Protein AF-A0A7S0ENK8-F1 (afdb_monomer_lite)

pLDDT: mean 83.9, std 17.11, range [30.0, 98.44]

Sequence (193 aa):
MPSHFDGAFVANHPSLRWLGNNHAKYGGGGGGGGGGEVTHVWSLLSSGAFGAENKVPQEQLAGSPAEGRLSALLLAAIEESLGLAAGSLSSKVVRSRLQLWGAAVPLNRWDAPCVWNAEHRVGVAGDWCSTDPEGGSSIEAAWLSGTALAEHIASTPGEDKGVALGPGGSRFVPVGGGGFGDEGGGGGARAGL

Structure (mmCIF, N/CA/C/O backbone):
data_AF-A0A7S0ENK8-F1
#
_entry.id   AF-A0A7S0ENK8-F1
#
loop_
_atom_site.group_PDB
_atom_site.id
_atom_site.type_symbol
_atom_site.label_atom_id
_atom_site.label_alt_id
_atom_site.label_comp_id
_atom_site.label_asym_id
_atom_site.label_entity_id
_atom_site.label_seq_id
_atom_site.pdbx_PDB_ins_code
_atom_site.Cartn_x
_atom_site.Cartn_y
_atom_site.Cartn_z
_atom_site.occupancy
_atom_site.B_iso_or_equiv
_atom_site.auth_seq_id
_atom_site.auth_comp_id
_atom_site.auth_asym_id
_atom_site.auth_atom_id
_atom_site.pdbx_PDB_model_num
ATOM 1 N N . MET A 1 1 ? -17.003 -7.806 15.959 1.00 81.75 1 MET A N 1
ATOM 2 C CA . MET A 1 1 ? -17.016 -7.229 14.599 1.00 81.75 1 MET A CA 1
ATOM 3 C C . MET A 1 1 ? -18.288 -7.666 13.885 1.00 81.75 1 MET A C 1
ATOM 5 O O . MET A 1 1 ? -18.805 -8.714 14.264 1.00 81.75 1 MET A O 1
ATOM 9 N N . PRO A 1 2 ? -18.811 -6.889 12.922 1.00 73.69 2 PRO A N 1
ATOM 10 C CA . PRO A 1 2 ? -20.020 -7.243 12.181 1.00 73.69 2 PRO A CA 1
ATOM 11 C C . PRO A 1 2 ? -19.853 -8.533 11.370 1.00 73.69 2 PRO A C 1
ATOM 13 O O . PRO A 1 2 ? -18.753 -8.844 10.923 1.00 73.69 2 PRO A O 1
ATOM 16 N N . SER A 1 3 ? -20.945 -9.279 11.189 1.00 73.19 3 SER A N 1
ATOM 17 C CA . SER A 1 3 ? -20.983 -10.538 10.427 1.00 73.19 3 SER A CA 1
ATOM 18 C C . SER A 1 3 ? -21.601 -10.405 9.031 1.00 73.19 3 SER A C 1
ATOM 20 O O . SER A 1 3 ? -21.667 -11.388 8.305 1.00 73.19 3 SER A O 1
ATOM 22 N N . HIS A 1 4 ? -22.082 -9.216 8.660 1.00 79.19 4 HIS A N 1
ATOM 23 C CA . HIS A 1 4 ? -22.826 -8.988 7.417 1.00 79.19 4 HIS A CA 1
ATOM 24 C C . HIS A 1 4 ? -21.956 -8.483 6.253 1.00 79.19 4 HIS A C 1
ATOM 26 O O . HIS A 1 4 ? -22.482 -8.254 5.167 1.00 79.19 4 HIS A O 1
ATOM 32 N N . PHE A 1 5 ? -20.647 -8.306 6.459 1.00 84.88 5 PHE A N 1
ATOM 33 C CA . PHE A 1 5 ? -19.699 -7.980 5.394 1.00 84.88 5 PHE A CA 1
ATOM 34 C C . PHE A 1 5 ? -18.317 -8.590 5.649 1.00 84.88 5 PHE A C 1
ATOM 36 O O . PHE A 1 5 ? -17.885 -8.751 6.793 1.00 84.88 5 PHE A O 1
ATOM 43 N N . ASP A 1 6 ? -17.600 -8.850 4.556 1.00 89.50 6 ASP A N 1
ATOM 44 C CA . ASP A 1 6 ? -16.233 -9.385 4.575 1.00 89.50 6 ASP A CA 1
ATOM 45 C C . ASP A 1 6 ? -15.165 -8.312 4.345 1.00 89.50 6 ASP A C 1
ATOM 47 O O . ASP A 1 6 ? -13.974 -8.538 4.553 1.00 89.50 6 ASP A O 1
ATOM 51 N N . GLY A 1 7 ? -15.574 -7.121 3.932 1.00 91.88 7 GLY A N 1
ATOM 52 C CA . GLY A 1 7 ? -14.729 -5.943 3.870 1.00 91.88 7 GLY A CA 1
ATOM 53 C C . GLY A 1 7 ? -15.536 -4.714 3.488 1.00 91.88 7 GLY A C 1
ATOM 54 O O . GLY A 1 7 ? -16.629 -4.838 2.940 1.00 91.88 7 GLY A O 1
ATOM 55 N N . ALA A 1 8 ? -15.014 -3.539 3.815 1.00 91.94 8 ALA A N 1
ATOM 56 C CA . ALA A 1 8 ? -15.673 -2.275 3.528 1.00 91.94 8 ALA A CA 1
ATOM 57 C C . ALA A 1 8 ? -14.660 -1.133 3.430 1.00 91.94 8 ALA A C 1
ATOM 59 O O . ALA A 1 8 ? -13.694 -1.072 4.200 1.00 91.94 8 ALA A O 1
ATOM 60 N N . PHE A 1 9 ? -14.932 -0.201 2.514 1.00 93.25 9 PHE A N 1
ATOM 61 C CA . PHE A 1 9 ? -14.331 1.126 2.552 1.00 93.25 9 PHE A CA 1
ATOM 62 C C . PHE A 1 9 ? -15.008 1.952 3.642 1.00 93.25 9 PHE A C 1
ATOM 64 O O . PHE A 1 9 ? -16.225 1.901 3.807 1.00 93.25 9 PHE A O 1
ATOM 71 N N . VAL A 1 10 ? -14.211 2.727 4.371 1.00 92.25 10 VAL A N 1
ATOM 72 C CA . VAL A 1 10 ? -14.699 3.656 5.391 1.00 92.25 10 VAL A CA 1
ATOM 73 C C . VAL A 1 10 ? -14.643 5.062 4.818 1.00 92.25 10 VAL A C 1
ATOM 75 O O . VAL A 1 10 ? -13.566 5.646 4.671 1.00 92.25 10 VAL A O 1
ATOM 78 N N . ALA A 1 11 ? -15.814 5.593 4.477 1.00 87.81 11 ALA A N 1
ATOM 79 C CA . ALA A 1 11 ? -15.949 6.953 3.980 1.00 87.81 11 ALA A CA 1
ATOM 80 C C . ALA A 1 11 ? -15.740 7.965 5.117 1.00 87.81 11 ALA A C 1
ATOM 82 O O . ALA A 1 11 ? -16.211 7.765 6.234 1.00 87.81 11 ALA A O 1
ATOM 83 N N . ASN A 1 12 ? -15.070 9.079 4.818 1.00 83.62 12 ASN A N 1
ATOM 84 C CA . ASN A 1 12 ? -15.012 10.275 5.670 1.00 83.62 12 ASN A CA 1
ATOM 85 C C . ASN A 1 12 ? -14.417 10.128 7.091 1.00 83.62 12 ASN A C 1
ATOM 87 O O . ASN A 1 12 ? -14.507 11.072 7.871 1.00 83.62 12 ASN A O 1
ATOM 91 N N . HIS A 1 13 ? -13.755 9.020 7.445 1.00 92.75 13 HIS A N 1
ATOM 92 C CA . HIS A 1 13 ? -13.108 8.887 8.760 1.00 92.75 13 HIS A CA 1
ATOM 93 C C . HIS A 1 13 ? -11.634 9.345 8.729 1.00 92.75 13 HIS A C 1
ATOM 95 O O . HIS A 1 13 ? -10.848 8.757 7.993 1.00 92.75 13 HIS A O 1
ATOM 101 N N . PRO A 1 14 ? -11.161 10.312 9.534 1.00 91.62 14 PRO A N 1
ATOM 102 C CA . PRO A 1 14 ? -9.797 10.853 9.404 1.00 91.62 14 PRO A CA 1
ATOM 103 C C . PRO A 1 14 ? -8.691 9.790 9.533 1.00 91.62 14 PRO A C 1
ATOM 105 O O . PRO A 1 14 ? -7.697 9.843 8.813 1.00 91.62 14 PRO A O 1
ATOM 108 N N . SER A 1 15 ? -8.890 8.784 10.387 1.00 94.25 15 SER A N 1
ATOM 109 C CA . SER A 1 15 ? -7.886 7.748 10.674 1.00 94.25 15 SER A CA 1
ATOM 110 C C . SER A 1 15 ? -7.992 6.459 9.854 1.00 94.25 15 SER A C 1
ATOM 112 O O . SER A 1 15 ? -7.003 5.741 9.765 1.00 94.25 15 SER A O 1
ATOM 114 N N . LEU A 1 16 ? -9.151 6.121 9.277 1.00 94.69 16 LEU A N 1
ATOM 115 C CA . LEU A 1 16 ? -9.473 4.765 8.802 1.00 94.69 16 LEU A CA 1
ATOM 116 C C . LEU A 1 16 ? -10.026 4.813 7.375 1.00 94.69 16 LEU A C 1
ATOM 118 O O . LEU A 1 16 ? -10.787 5.719 7.035 1.00 94.69 16 LEU A O 1
ATOM 122 N N . ARG A 1 17 ? -9.634 3.848 6.536 1.00 94.12 17 ARG A N 1
ATOM 123 C CA . ARG A 1 17 ? -10.063 3.783 5.128 1.00 94.12 17 ARG A CA 1
ATOM 124 C C . ARG A 1 17 ? -10.559 2.433 4.666 1.00 94.12 17 ARG A C 1
ATOM 126 O O . ARG A 1 17 ? -11.421 2.392 3.795 1.00 94.12 17 ARG A O 1
ATOM 133 N N . TRP A 1 18 ? -10.047 1.341 5.220 1.00 94.62 18 TRP A N 1
ATOM 134 C CA . TRP A 1 18 ? -10.477 0.012 4.805 1.00 94.62 18 TRP A CA 1
ATOM 135 C C . TRP A 1 18 ? -10.449 -0.987 5.953 1.00 94.62 18 TRP A C 1
ATOM 137 O O . TRP A 1 18 ? -9.559 -0.970 6.807 1.00 94.62 18 TRP A O 1
ATOM 147 N N . LEU A 1 19 ? -11.429 -1.882 5.924 1.00 94.00 19 LEU A N 1
ATOM 148 C CA . LEU A 1 19 ? -11.614 -3.001 6.833 1.00 94.00 19 LEU A CA 1
ATOM 149 C C . LEU A 1 19 ? -11.724 -4.273 5.999 1.00 94.00 19 LEU A C 1
ATOM 151 O O . LEU A 1 19 ? -12.469 -4.304 5.026 1.00 94.00 19 LEU A O 1
ATOM 155 N N . GLY A 1 20 ? -11.023 -5.336 6.385 1.00 93.62 20 GLY A N 1
ATOM 156 C CA . GLY A 1 20 ? -11.125 -6.638 5.728 1.00 93.62 20 GLY A CA 1
ATOM 157 C C . GLY A 1 20 ? -11.169 -7.783 6.729 1.00 93.62 20 GLY A C 1
ATOM 158 O O . GLY A 1 20 ? -10.294 -7.895 7.584 1.00 93.62 20 GLY A O 1
ATOM 159 N N . ASN A 1 21 ? -12.157 -8.657 6.595 1.00 92.56 21 ASN A N 1
ATOM 160 C CA . ASN A 1 21 ? -12.298 -9.896 7.339 1.00 92.56 21 ASN A CA 1
ATOM 161 C C . ASN A 1 21 ? -11.436 -10.984 6.688 1.00 92.56 21 ASN A C 1
ATOM 163 O O . ASN A 1 21 ? -11.839 -11.657 5.738 1.00 92.56 21 ASN A O 1
ATOM 167 N N . ASN A 1 22 ? -10.226 -11.177 7.202 1.00 90.31 22 ASN A N 1
ATOM 168 C CA . ASN A 1 22 ? -9.347 -12.235 6.713 1.00 90.31 22 ASN A CA 1
ATOM 169 C C . ASN A 1 22 ? -9.895 -13.623 7.049 1.00 90.31 22 ASN A C 1
ATOM 171 O O . ASN A 1 22 ? -9.650 -14.561 6.301 1.00 90.31 22 ASN A O 1
ATOM 175 N N . HIS A 1 23 ? -10.658 -13.765 8.137 1.00 86.75 23 HIS A N 1
ATOM 176 C CA . HIS A 1 23 ? -11.261 -15.048 8.493 1.00 86.75 23 HIS A CA 1
ATOM 177 C C . HIS A 1 23 ? -12.245 -15.538 7.415 1.00 86.75 23 HIS A C 1
ATOM 179 O O . HIS A 1 23 ? -12.206 -16.710 7.041 1.00 86.75 23 HIS A O 1
ATOM 185 N N . ALA A 1 24 ? -13.056 -14.641 6.848 1.00 84.88 24 ALA A N 1
ATOM 186 C CA . ALA A 1 24 ? -13.960 -14.982 5.748 1.00 84.88 24 ALA A CA 1
ATOM 187 C C . ALA A 1 24 ? -13.213 -15.382 4.462 1.00 84.88 24 ALA A C 1
ATOM 189 O O . ALA A 1 24 ? -13.598 -16.344 3.798 1.00 84.88 24 ALA A O 1
ATOM 190 N N . LYS A 1 25 ? -12.091 -14.715 4.147 1.00 80.94 25 LYS A N 1
ATOM 191 C CA . LYS A 1 25 ? -11.288 -14.995 2.939 1.00 80.94 25 LYS A CA 1
ATOM 192 C C . LYS A 1 25 ? -10.745 -16.424 2.872 1.00 80.94 25 LYS A C 1
ATOM 194 O O . LYS A 1 25 ? -10.619 -16.968 1.781 1.00 80.94 25 LYS A O 1
ATOM 199 N N . TYR A 1 26 ? -10.431 -17.033 4.014 1.00 78.31 26 TYR A N 1
ATOM 200 C CA . TYR A 1 26 ? -9.882 -18.394 4.080 1.00 78.31 26 TYR A CA 1
ATOM 201 C C . TYR A 1 26 ? -10.956 -19.470 4.312 1.00 78.31 26 TYR A C 1
ATOM 203 O O . TYR A 1 26 ? -10.661 -20.534 4.852 1.00 78.31 26 TYR A O 1
ATOM 211 N N . GLY A 1 27 ? -12.206 -19.203 3.913 1.00 65.44 27 GLY A N 1
ATOM 212 C CA . GLY A 1 27 ? -13.285 -20.193 3.941 1.00 65.44 27 GLY A CA 1
ATOM 213 C C . GLY A 1 27 ? -13.816 -20.499 5.339 1.00 65.44 27 GLY A C 1
ATOM 214 O O . GLY A 1 27 ? -14.281 -21.612 5.572 1.00 65.44 27 GLY A O 1
ATOM 215 N N . GLY A 1 28 ? -13.720 -19.540 6.271 1.00 62.75 28 GLY A N 1
ATOM 216 C CA . GLY A 1 28 ? -14.306 -19.659 7.606 1.00 62.75 28 GLY A CA 1
ATOM 217 C C . GLY A 1 28 ? -13.848 -20.909 8.351 1.00 62.75 28 GLY A C 1
ATOM 218 O O . GLY A 1 28 ? -14.686 -21.617 8.887 1.00 62.75 28 GLY A O 1
ATOM 219 N N . GLY A 1 29 ? -12.546 -21.226 8.309 1.00 53.03 29 GLY A N 1
ATOM 220 C CA . GLY A 1 29 ? -11.925 -22.295 9.098 1.00 53.03 29 GLY A CA 1
ATOM 221 C C . GLY A 1 29 ? -12.798 -23.539 9.285 1.00 53.03 29 GLY A C 1
ATOM 222 O O . GLY A 1 29 ? -13.236 -23.819 10.399 1.00 53.03 29 GLY A O 1
ATOM 223 N N . GLY A 1 30 ? -13.056 -24.294 8.216 1.00 48.47 30 GLY A N 1
ATOM 224 C CA . GLY A 1 30 ? -13.623 -25.633 8.353 1.00 48.47 30 GLY A CA 1
ATOM 225 C C . GLY A 1 30 ? -12.704 -26.503 9.215 1.00 48.47 30 GLY A C 1
ATOM 226 O O . GLY A 1 30 ? -11.642 -26.915 8.757 1.00 48.47 30 GLY A O 1
ATOM 227 N N . GLY A 1 31 ? -13.094 -26.766 10.466 1.00 43.50 31 GLY A N 1
ATOM 228 C CA . GLY A 1 31 ? -12.316 -27.628 11.354 1.00 43.50 31 GLY A CA 1
ATOM 229 C C . GLY A 1 31 ? -12.717 -27.595 12.826 1.00 43.50 31 GLY A C 1
ATOM 230 O O . GLY A 1 31 ? -11.894 -27.253 13.667 1.00 43.50 31 GLY A O 1
ATOM 231 N N . GLY A 1 32 ? -13.949 -27.996 13.148 1.00 39.25 32 GLY A N 1
ATOM 232 C CA . GLY A 1 32 ? -14.313 -28.377 14.515 1.00 39.25 32 GLY A CA 1
ATOM 233 C C . GLY A 1 32 ? -15.775 -28.123 14.845 1.00 39.25 32 GLY A C 1
ATOM 234 O O . GLY A 1 32 ? -16.129 -27.041 15.296 1.00 39.25 32 GLY A O 1
ATOM 235 N N . GLY A 1 33 ? -16.625 -29.133 14.652 1.00 42.22 33 GLY A N 1
ATOM 236 C CA . GLY A 1 33 ? -17.969 -29.139 15.218 1.00 42.22 33 GLY A CA 1
ATOM 237 C C . GLY A 1 33 ? -17.900 -28.998 16.739 1.00 42.22 33 GLY A C 1
ATOM 238 O O . GLY A 1 33 ? -17.538 -29.931 17.446 1.00 42.22 33 GLY A O 1
ATOM 239 N N . GLY A 1 34 ? -18.229 -27.814 17.229 1.00 46.03 34 GLY A N 1
ATOM 240 C CA . GLY A 1 34 ? -18.337 -27.491 18.642 1.00 46.03 34 GLY A CA 1
ATOM 241 C C . GLY A 1 34 ? -18.751 -26.034 18.741 1.00 46.03 34 GLY A C 1
ATOM 242 O O . GLY A 1 34 ? -18.104 -25.186 18.140 1.00 46.03 34 GLY A O 1
ATOM 243 N N . GLY A 1 35 ? -19.853 -25.742 19.432 1.00 53.81 35 GLY A N 1
ATOM 244 C CA . GLY A 1 35 ? -20.427 -24.397 19.574 1.00 53.81 35 GLY A CA 1
ATOM 245 C C . GLY A 1 35 ? -19.577 -23.431 20.410 1.00 53.81 35 GLY A C 1
ATOM 246 O O . GLY A 1 35 ? -20.086 -22.848 21.361 1.00 53.81 35 GLY A O 1
ATOM 247 N N . GLY A 1 36 ? -18.285 -23.312 20.101 1.00 59.34 36 GLY A N 1
ATOM 248 C CA . GLY A 1 36 ? -17.345 -22.384 20.717 1.00 59.34 36 GLY A CA 1
ATOM 249 C C . GLY A 1 36 ? -17.308 -21.033 20.005 1.00 59.34 36 GLY A C 1
ATOM 250 O O . GLY A 1 36 ? -17.667 -20.906 18.835 1.00 59.34 36 GLY A O 1
ATOM 251 N N . GLU A 1 37 ? -16.862 -20.014 20.735 1.00 69.12 37 GLU A N 1
ATOM 252 C CA . GLU A 1 37 ? -16.689 -18.654 20.227 1.00 69.12 37 GLU A CA 1
ATOM 253 C C . GLU A 1 37 ? -15.590 -18.622 19.147 1.00 69.12 37 GLU A C 1
ATOM 255 O O . GLU A 1 37 ? -14.461 -19.064 19.370 1.00 69.12 37 GLU A O 1
ATOM 260 N N . VAL A 1 38 ? -15.918 -18.127 17.950 1.00 78.44 38 VAL A N 1
ATOM 261 C CA . VAL A 1 38 ? -14.980 -18.086 16.819 1.00 78.44 38 VAL A CA 1
ATOM 262 C C . VAL A 1 38 ? -14.128 -16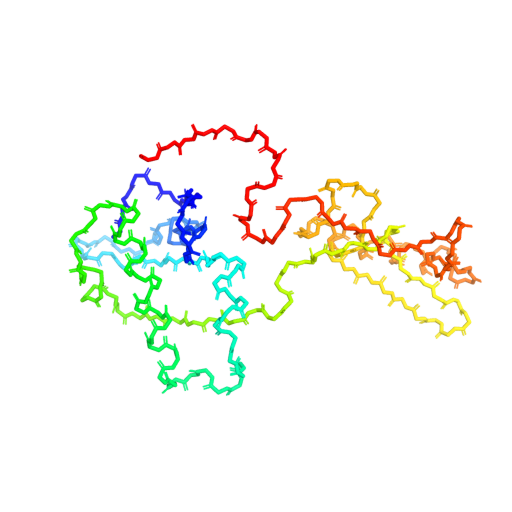.823 16.902 1.00 78.44 38 VAL A C 1
ATOM 264 O O . VAL A 1 38 ? -14.641 -15.707 16.970 1.00 78.44 38 VAL A O 1
ATOM 267 N N . THR A 1 39 ? -12.804 -16.978 16.845 1.00 86.50 39 THR A N 1
ATOM 268 C CA . THR A 1 39 ? -11.886 -15.837 16.732 1.00 86.50 39 THR A CA 1
ATOM 269 C C . THR A 1 39 ? -11.793 -15.389 15.276 1.00 86.50 39 THR A C 1
ATOM 271 O O . THR A 1 39 ? -11.315 -16.124 14.412 1.00 86.50 39 THR A O 1
ATOM 274 N N . HIS A 1 40 ? -12.227 -14.159 15.003 1.00 87.94 40 HIS A N 1
ATOM 275 C CA . HIS A 1 40 ? -12.107 -13.549 13.682 1.00 87.94 40 HIS A CA 1
ATOM 276 C C . HIS A 1 40 ? -10.770 -12.812 13.552 1.00 87.94 40 HIS A C 1
ATOM 278 O O . HIS A 1 40 ? -10.291 -12.193 14.502 1.00 87.94 40 HIS A O 1
ATOM 284 N N . VAL A 1 41 ? -10.205 -12.813 12.345 1.00 91.44 41 VAL A N 1
ATOM 285 C CA . VAL A 1 41 ? -8.995 -12.057 12.004 1.00 91.44 41 VAL A CA 1
ATOM 286 C C . VAL A 1 41 ? -9.381 -10.934 11.057 1.00 91.44 41 VAL A C 1
ATOM 288 O O . VAL A 1 41 ? -9.963 -11.189 10.004 1.00 91.44 41 VAL A O 1
ATOM 291 N N . TRP A 1 42 ? -9.028 -9.704 11.421 1.00 93.69 42 TRP A N 1
ATOM 292 C CA . TRP A 1 42 ? -9.348 -8.503 10.655 1.00 93.69 42 TRP A CA 1
ATOM 293 C C . TRP A 1 42 ? -8.083 -7.718 10.311 1.00 93.69 42 TRP A C 1
ATOM 295 O O . TRP A 1 42 ? -7.183 -7.585 11.140 1.00 93.69 42 TRP A O 1
ATOM 305 N N . SER A 1 43 ? -8.029 -7.193 9.091 1.00 95.19 43 SER A N 1
ATOM 306 C CA . SER A 1 43 ? -7.042 -6.211 8.646 1.00 95.19 43 SER A CA 1
ATOM 307 C C . SER A 1 43 ? -7.682 -4.836 8.576 1.00 95.19 43 SER A C 1
ATOM 309 O O . SER A 1 43 ? -8.785 -4.681 8.052 1.00 95.19 43 SER A O 1
ATOM 311 N N . LEU A 1 44 ? -6.956 -3.848 9.087 1.00 95.06 44 LEU A N 1
ATOM 312 C CA . LEU A 1 44 ? -7.359 -2.451 9.151 1.00 95.06 44 LEU A CA 1
ATOM 313 C C . LEU A 1 44 ? -6.326 -1.641 8.375 1.00 95.06 44 LEU A C 1
ATOM 315 O O . LEU A 1 44 ? -5.130 -1.809 8.618 1.00 95.06 44 LEU A O 1
ATOM 319 N N . LEU A 1 45 ? -6.767 -0.772 7.471 1.00 95.19 45 LEU A N 1
ATOM 320 C CA . LEU A 1 45 ? -5.886 0.167 6.784 1.00 95.19 45 LEU A CA 1
ATOM 321 C C . LEU A 1 45 ? -6.282 1.587 7.164 1.00 95.19 45 LEU A C 1
ATOM 323 O O . LEU A 1 45 ? -7.441 1.989 7.005 1.00 95.19 45 LEU A O 1
ATOM 327 N N . SER A 1 46 ? -5.306 2.332 7.677 1.00 94.69 46 SER A N 1
ATOM 328 C CA . SER A 1 46 ? -5.485 3.740 7.994 1.00 94.69 46 SER A CA 1
ATOM 329 C C . SER A 1 46 ? -5.644 4.580 6.729 1.00 94.69 46 SER A C 1
ATOM 331 O O . SER A 1 46 ? -5.370 4.119 5.621 1.00 94.69 46 SER A O 1
ATOM 333 N N . SER A 1 47 ? -6.024 5.843 6.893 1.00 91.38 47 SER A N 1
ATOM 334 C CA . SER A 1 47 ? -5.845 6.822 5.819 1.00 91.38 47 SER A CA 1
ATOM 335 C C . SER A 1 47 ? -4.365 7.101 5.546 1.00 91.38 47 SER A C 1
ATOM 337 O O . SER A 1 47 ? -3.505 6.891 6.414 1.00 91.38 47 SER A O 1
ATOM 339 N N . GLY A 1 48 ? -4.073 7.594 4.337 1.00 87.62 48 GLY A N 1
ATOM 340 C CA . GLY A 1 48 ? -2.743 8.088 3.981 1.00 87.62 48 GLY A CA 1
ATOM 341 C C . GLY A 1 48 ? -2.284 9.237 4.887 1.00 87.62 48 GLY A C 1
ATOM 342 O O . GLY A 1 48 ? -1.164 9.198 5.397 1.00 87.62 48 GLY A O 1
ATOM 343 N N . ALA A 1 49 ? -3.165 10.208 5.158 1.00 88.38 49 ALA A N 1
ATOM 344 C CA . ALA A 1 49 ? -2.887 11.339 6.048 1.00 88.38 49 ALA A CA 1
ATOM 345 C C . ALA A 1 49 ? -2.537 10.883 7.474 1.00 88.38 49 ALA A C 1
ATOM 347 O O . ALA A 1 49 ? -1.493 11.259 8.007 1.00 88.38 49 ALA A O 1
ATOM 348 N N . PHE A 1 50 ? -3.330 9.974 8.051 1.00 92.69 50 PHE A N 1
ATOM 349 C CA . PHE A 1 50 ? -3.056 9.417 9.377 1.00 92.69 50 PHE A CA 1
ATOM 350 C C . PHE A 1 50 ? -1.702 8.705 9.428 1.00 92.69 50 PHE A C 1
ATOM 352 O O . PHE A 1 50 ? -0.939 8.885 10.379 1.00 92.69 50 PHE A O 1
ATOM 359 N N . GLY A 1 51 ? -1.384 7.914 8.399 1.00 90.81 51 GLY A N 1
ATOM 360 C CA . GLY A 1 51 ? -0.091 7.243 8.289 1.00 90.81 51 GLY A CA 1
ATOM 361 C C . GLY A 1 51 ? 1.078 8.227 8.193 1.00 90.81 51 GLY A C 1
ATOM 362 O O . GLY A 1 51 ? 2.122 7.994 8.799 1.00 90.81 51 GLY A O 1
ATOM 363 N N . ALA A 1 52 ? 0.903 9.341 7.475 1.00 89.25 52 ALA A N 1
ATOM 364 C CA . ALA A 1 52 ? 1.913 10.387 7.341 1.00 89.25 52 ALA A CA 1
ATOM 365 C C . ALA A 1 52 ? 2.172 11.135 8.659 1.00 89.25 52 ALA A C 1
ATOM 367 O O . ALA A 1 52 ? 3.330 11.369 9.005 1.00 89.25 52 ALA A O 1
ATOM 368 N N . GLU A 1 53 ? 1.117 11.454 9.408 1.00 91.69 53 GLU A N 1
ATOM 369 C CA . GLU A 1 53 ? 1.188 12.172 10.688 1.00 91.69 53 GLU A CA 1
ATOM 370 C C . GLU A 1 53 ? 1.735 11.315 11.838 1.00 91.69 53 GLU A C 1
ATOM 372 O O . GLU A 1 53 ? 2.272 11.841 12.810 1.00 91.69 53 GLU A O 1
ATOM 377 N N . ASN A 1 54 ? 1.615 9.988 11.739 1.00 91.44 54 ASN A N 1
ATOM 378 C CA . ASN A 1 54 ? 1.966 9.058 12.815 1.00 91.44 54 ASN A CA 1
ATOM 379 C C . ASN A 1 54 ? 3.200 8.197 12.508 1.00 91.44 54 ASN A C 1
ATOM 381 O O . ASN A 1 54 ? 3.370 7.123 13.094 1.00 91.44 54 ASN A O 1
ATOM 385 N N . LYS A 1 55 ? 4.073 8.656 11.604 1.00 86.88 55 LYS A N 1
ATOM 386 C CA . LYS A 1 55 ? 5.326 7.962 11.289 1.00 86.88 55 LYS A CA 1
ATOM 387 C C . LYS A 1 55 ? 6.203 7.825 12.532 1.00 86.88 55 LYS A C 1
ATOM 389 O O . LYS A 1 55 ? 6.483 8.797 13.228 1.00 86.88 55 LYS A O 1
ATOM 394 N N . VAL A 1 56 ? 6.690 6.611 12.757 1.00 88.06 56 VAL A N 1
ATOM 395 C CA . VAL A 1 56 ? 7.728 6.291 13.743 1.00 88.06 56 VAL A CA 1
ATOM 396 C C . VAL A 1 56 ? 8.733 5.316 13.118 1.00 88.06 56 VAL A C 1
ATOM 398 O O . VAL A 1 56 ? 8.378 4.649 12.139 1.00 88.06 56 VAL A O 1
ATOM 401 N N . PRO A 1 57 ? 9.969 5.216 13.644 1.00 85.75 57 PRO A N 1
ATOM 402 C CA . PRO A 1 57 ? 10.933 4.212 13.197 1.00 85.75 57 PRO A CA 1
ATOM 403 C C . PRO A 1 57 ? 10.341 2.801 13.299 1.00 85.75 57 PRO A C 1
ATOM 405 O O . PRO A 1 57 ? 9.893 2.376 14.368 1.00 85.75 57 PRO A O 1
ATOM 408 N N . GLN A 1 58 ? 10.300 2.080 12.178 1.00 78.00 58 GLN A N 1
ATOM 409 C CA . GLN A 1 58 ? 9.606 0.793 12.082 1.00 78.00 58 GLN A CA 1
ATOM 410 C C . GLN A 1 58 ? 10.272 -0.270 12.967 1.00 78.00 58 GLN A C 1
ATOM 412 O O . GLN A 1 58 ? 9.592 -1.092 13.579 1.00 78.00 58 GLN A O 1
ATOM 417 N N . GLU A 1 59 ? 11.598 -0.225 13.064 1.00 79.31 59 GLU A N 1
ATOM 418 C CA . GLU A 1 59 ? 12.434 -1.125 13.854 1.00 79.31 59 GLU A CA 1
ATOM 419 C C . GLU A 1 59 ? 12.206 -1.011 15.371 1.00 79.31 59 GLU A C 1
ATOM 421 O O . GLU A 1 59 ? 12.596 -1.909 16.113 1.00 79.31 59 GLU A O 1
ATOM 426 N N . GLN A 1 60 ? 11.532 0.047 15.833 1.00 81.25 60 GLN A N 1
ATOM 427 C CA . GLN A 1 60 ? 11.228 0.288 17.249 1.00 81.25 60 GLN A CA 1
ATOM 428 C C . GLN A 1 60 ? 9.734 0.190 17.570 1.00 81.25 60 GLN A C 1
ATOM 430 O O . GLN A 1 60 ? 9.319 0.563 18.663 1.00 81.25 60 GLN A O 1
ATOM 435 N N . LEU A 1 61 ? 8.903 -0.283 16.635 1.00 87.81 61 LEU A N 1
ATOM 436 C CA . LEU A 1 61 ? 7.455 -0.243 16.822 1.00 87.81 61 LEU A CA 1
ATOM 437 C C . LEU A 1 61 ? 6.979 -1.200 17.922 1.00 87.81 61 LEU A C 1
ATOM 439 O O . LEU A 1 61 ? 6.164 -0.805 18.754 1.00 87.81 61 LEU A O 1
ATOM 443 N N . ALA A 1 62 ? 7.502 -2.427 17.940 1.00 89.94 62 ALA A N 1
ATOM 444 C CA . ALA A 1 62 ? 7.051 -3.477 18.847 1.00 89.94 62 ALA A CA 1
ATOM 445 C C . ALA A 1 62 ? 7.273 -3.096 20.321 1.00 89.94 62 ALA A C 1
ATOM 447 O O . ALA A 1 62 ? 8.397 -2.829 20.744 1.00 89.94 62 ALA A O 1
ATOM 448 N N . GLY A 1 63 ? 6.197 -3.087 21.108 1.00 89.12 63 GLY A N 1
ATOM 449 C CA . GLY A 1 63 ? 6.219 -2.728 22.528 1.00 89.12 63 GLY A CA 1
ATOM 450 C C . GLY A 1 63 ? 6.356 -1.228 22.804 1.00 89.12 63 GLY A C 1
ATOM 451 O O . GLY A 1 63 ? 6.457 -0.828 23.964 1.00 89.12 63 GLY A O 1
ATOM 452 N N . SER A 1 64 ? 6.349 -0.381 21.771 1.00 92.50 64 SER A N 1
ATOM 453 C CA . SER A 1 64 ? 6.424 1.069 21.948 1.00 92.50 64 SER A CA 1
ATOM 454 C C . SER A 1 64 ? 5.084 1.669 22.403 1.00 92.50 64 SER A C 1
ATOM 456 O O . SER A 1 64 ? 4.013 1.155 22.063 1.00 92.50 64 SER A O 1
ATOM 458 N N . PRO A 1 65 ? 5.099 2.835 23.079 1.00 93.50 65 PRO A N 1
ATOM 459 C CA . PRO A 1 65 ? 3.878 3.600 23.341 1.00 93.50 65 PRO A CA 1
ATOM 460 C C . PRO A 1 65 ? 3.113 3.972 22.061 1.00 93.50 65 PRO A C 1
ATOM 462 O O . PRO A 1 65 ? 1.888 4.102 22.082 1.00 93.50 65 PRO A O 1
ATOM 465 N N . ALA A 1 66 ? 3.826 4.132 20.940 1.00 93.19 66 ALA A N 1
ATOM 466 C CA . ALA A 1 66 ? 3.223 4.428 19.649 1.00 93.19 66 ALA A CA 1
ATOM 467 C C . ALA A 1 66 ? 2.369 3.258 19.141 1.00 93.19 66 ALA A C 1
ATOM 469 O O . ALA A 1 66 ? 1.244 3.491 18.712 1.00 93.19 66 ALA A O 1
ATOM 470 N N . GLU A 1 67 ? 2.841 2.013 19.248 1.00 94.38 67 GLU A N 1
ATOM 471 C CA . GLU A 1 67 ? 2.065 0.836 18.835 1.00 94.38 67 GLU A CA 1
ATOM 472 C C . GLU A 1 67 ? 0.731 0.737 19.586 1.00 94.38 67 GLU A C 1
ATOM 474 O O . GLU A 1 67 ? -0.321 0.574 18.959 1.00 94.38 67 GLU A O 1
ATOM 479 N N . GLY A 1 68 ? 0.758 0.907 20.912 1.00 93.31 68 GLY A N 1
ATOM 480 C CA . GLY A 1 68 ? -0.448 0.899 21.741 1.00 93.31 68 GLY A CA 1
ATOM 481 C C . GLY A 1 68 ? -1.408 2.037 21.388 1.00 93.31 68 GLY A C 1
ATOM 482 O O . GLY A 1 68 ? -2.591 1.797 21.141 1.00 93.31 68 GLY A O 1
ATOM 483 N N . ARG A 1 69 ? -0.893 3.272 21.289 1.00 94.88 69 ARG A N 1
ATOM 484 C CA . ARG A 1 69 ? -1.687 4.460 20.938 1.00 94.88 69 ARG A CA 1
ATOM 485 C C . ARG A 1 69 ? -2.349 4.324 19.567 1.00 94.88 69 ARG A C 1
ATOM 487 O O . ARG A 1 69 ? -3.538 4.593 19.439 1.00 94.88 69 ARG A O 1
ATOM 494 N N . LEU A 1 70 ? -1.598 3.916 18.544 1.00 95.06 70 LEU A N 1
ATOM 495 C CA . LEU A 1 70 ? -2.107 3.805 17.175 1.00 95.06 70 LEU A CA 1
ATOM 496 C C . LEU A 1 70 ? -3.113 2.664 17.031 1.00 95.06 70 LEU A C 1
ATOM 498 O O . LEU A 1 70 ? -4.135 2.840 16.372 1.00 95.06 70 LEU A O 1
ATOM 502 N N . SER A 1 71 ? -2.875 1.533 17.698 1.00 95.25 71 SER A N 1
ATOM 503 C CA . SER A 1 71 ? -3.846 0.436 17.743 1.00 95.25 71 SER A CA 1
ATOM 504 C C . SER A 1 71 ? -5.156 0.883 18.395 1.00 95.25 71 SER A C 1
ATOM 506 O O . SER A 1 71 ? -6.225 0.625 17.849 1.00 95.25 71 SER A O 1
ATOM 508 N N . ALA A 1 72 ? -5.086 1.604 19.519 1.00 95.31 72 ALA A N 1
ATOM 509 C CA . ALA A 1 72 ? -6.268 2.131 20.198 1.00 95.31 72 ALA A CA 1
ATOM 510 C C . ALA A 1 72 ? -7.042 3.139 19.330 1.00 95.31 72 ALA A C 1
ATOM 512 O O . ALA A 1 72 ? -8.262 3.045 19.237 1.00 95.31 72 ALA A O 1
ATOM 513 N N . LEU A 1 73 ? -6.344 4.053 18.644 1.00 96.38 73 LEU A N 1
ATOM 514 C CA . LEU A 1 73 ? -6.968 5.019 17.730 1.00 96.38 73 LEU A CA 1
ATOM 515 C C . LEU A 1 73 ? -7.673 4.338 16.550 1.00 96.38 73 LEU A C 1
ATOM 517 O O . LEU A 1 73 ? -8.764 4.750 16.169 1.00 96.38 73 LEU A O 1
ATOM 521 N N . LEU A 1 74 ? -7.075 3.289 15.978 1.00 96.62 74 LEU A N 1
ATOM 522 C CA . LEU A 1 74 ? -7.698 2.537 14.886 1.00 96.62 74 LEU A CA 1
ATOM 523 C C . LEU A 1 74 ? -8.889 1.697 15.361 1.00 96.62 74 LEU A C 1
ATOM 525 O O . LEU A 1 74 ? -9.860 1.573 14.624 1.00 96.62 74 LEU A O 1
ATOM 529 N N . LEU A 1 75 ? -8.855 1.148 16.578 1.00 95.88 75 LEU A N 1
ATOM 530 C CA . LEU A 1 75 ? -10.009 0.451 17.158 1.00 95.88 75 LEU A CA 1
ATOM 531 C C . LEU A 1 75 ? -11.165 1.413 17.451 1.00 95.88 75 LEU A C 1
ATOM 533 O O . LEU A 1 75 ? -12.297 1.110 17.087 1.00 95.88 75 LEU A O 1
ATOM 537 N N . ALA A 1 76 ? -10.878 2.583 18.029 1.00 95.94 76 ALA A N 1
ATOM 538 C CA . ALA A 1 76 ? -11.879 3.625 18.252 1.00 95.94 76 ALA A CA 1
ATOM 539 C C . ALA A 1 76 ? -12.516 4.082 16.930 1.00 95.94 76 ALA A C 1
ATOM 541 O O . ALA A 1 76 ? -13.735 4.160 16.826 1.00 95.94 76 ALA A O 1
ATOM 542 N N . ALA A 1 77 ? -11.708 4.255 15.879 1.00 95.88 77 ALA A N 1
ATOM 543 C CA . ALA A 1 77 ? -12.200 4.596 14.546 1.00 95.88 77 ALA A CA 1
ATOM 544 C C . ALA A 1 77 ? -13.204 3.573 13.988 1.00 95.88 77 ALA A C 1
ATOM 546 O O . ALA A 1 77 ? -14.157 3.936 13.299 1.00 95.88 77 ALA A O 1
ATOM 547 N N . ILE A 1 78 ? -13.005 2.284 14.276 1.00 94.75 78 ILE A N 1
ATOM 548 C CA . ILE A 1 78 ? -13.951 1.229 13.891 1.00 94.75 78 ILE A CA 1
ATOM 549 C C . ILE A 1 78 ? -15.237 1.345 14.691 1.00 94.75 78 ILE A C 1
ATOM 551 O O . ILE A 1 78 ? -16.316 1.217 14.120 1.00 94.75 78 ILE A O 1
ATOM 555 N N . GLU A 1 79 ? -15.127 1.541 16.004 1.00 94.81 79 GLU A N 1
ATOM 556 C CA . GLU A 1 79 ? -16.290 1.680 16.876 1.00 94.81 79 GLU A CA 1
ATOM 557 C C . GLU A 1 79 ? -17.163 2.847 16.422 1.00 94.81 79 GLU A C 1
ATOM 559 O O . GLU A 1 79 ? -18.359 2.657 16.218 1.00 94.81 79 GLU A O 1
ATOM 564 N N . GLU A 1 80 ? -16.555 4.002 16.153 1.00 95.19 80 GLU A N 1
ATOM 565 C CA . GLU A 1 80 ? -17.230 5.179 15.606 1.00 95.19 80 GLU A CA 1
ATOM 566 C C . GLU A 1 80 ? -17.872 4.885 14.244 1.00 95.19 80 GLU A C 1
ATOM 568 O O . GLU A 1 80 ? -19.062 5.134 14.057 1.00 95.19 80 GLU A O 1
ATOM 573 N N . SER A 1 81 ? -17.121 4.281 13.315 1.00 93.25 81 SER A N 1
ATOM 574 C CA . SER A 1 81 ? -17.607 3.982 11.956 1.00 93.25 81 SER A CA 1
ATOM 575 C C . SER A 1 81 ? -18.748 2.959 11.923 1.00 93.25 81 SER A C 1
ATOM 577 O O . SER A 1 81 ? -19.492 2.901 10.949 1.00 93.25 81 SER A O 1
ATOM 579 N N . LEU A 1 82 ? -18.877 2.129 12.961 1.00 91.50 82 LEU A N 1
ATOM 580 C CA . LEU A 1 82 ? -19.899 1.086 13.071 1.00 91.50 82 LEU A CA 1
ATOM 581 C C . LEU A 1 82 ? -20.995 1.414 14.097 1.00 91.50 82 LEU A C 1
ATOM 583 O O . LEU A 1 82 ? -21.866 0.576 14.332 1.00 91.50 82 LEU A O 1
ATOM 587 N N . GLY A 1 83 ? -20.943 2.583 14.743 1.00 93.00 83 GLY A N 1
ATOM 588 C CA . GLY A 1 83 ? -21.882 2.959 15.804 1.00 93.00 83 GLY A CA 1
ATOM 589 C C . GLY A 1 83 ? -21.821 2.050 17.040 1.00 93.00 83 GLY A C 1
ATOM 590 O O . GLY A 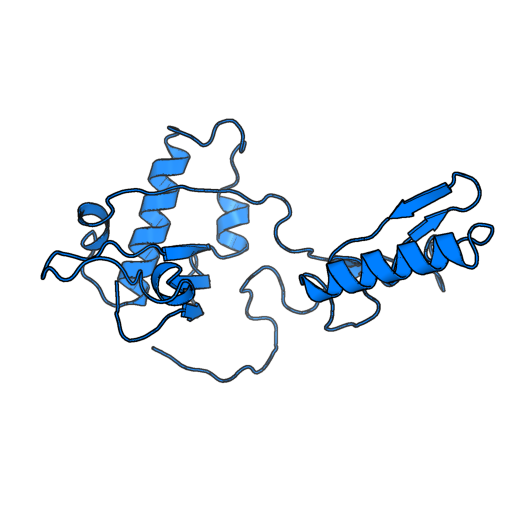1 83 ? -22.833 1.839 17.709 1.00 93.00 83 GLY A O 1
ATOM 591 N N . LEU A 1 84 ? -20.658 1.466 17.337 1.00 93.12 84 LEU A N 1
ATOM 592 C CA . LEU A 1 84 ? -20.447 0.636 18.522 1.00 93.12 84 LEU A CA 1
ATOM 593 C C . LEU A 1 84 ? -20.165 1.503 19.753 1.00 93.12 84 LEU A C 1
ATOM 595 O O . LEU A 1 84 ? -19.688 2.631 19.661 1.00 93.12 84 LEU A O 1
ATOM 599 N N . ALA A 1 85 ? -20.413 0.941 20.937 1.00 94.94 85 ALA A N 1
ATOM 600 C CA . ALA A 1 85 ? -20.027 1.591 22.183 1.00 94.94 85 ALA A CA 1
ATOM 601 C C . ALA A 1 85 ? -18.497 1.741 22.267 1.00 94.94 85 ALA A C 1
ATOM 603 O O . ALA A 1 85 ? -17.759 0.797 21.962 1.00 94.94 85 ALA A O 1
ATOM 604 N N . ALA A 1 86 ? -18.039 2.904 22.730 1.00 95.31 86 ALA A N 1
ATOM 605 C CA . ALA A 1 86 ? -16.621 3.195 22.903 1.00 95.31 86 ALA A CA 1
ATOM 606 C C . ALA A 1 86 ? -15.942 2.172 23.832 1.00 95.31 86 ALA A C 1
ATOM 608 O O . ALA A 1 86 ? -16.448 1.855 24.912 1.00 95.31 86 ALA A O 1
ATOM 609 N N . GLY A 1 87 ? -14.794 1.648 23.405 1.00 93.81 87 GLY A N 1
ATOM 610 C CA . GLY A 1 87 ? -14.007 0.636 24.111 1.00 93.81 87 GLY A CA 1
ATOM 611 C C . GLY A 1 87 ? -14.570 -0.790 24.054 1.00 93.81 87 GLY A C 1
ATOM 612 O O . GLY A 1 87 ? -13.979 -1.696 24.648 1.00 93.81 87 GLY A O 1
ATOM 613 N N . SER A 1 88 ? -15.686 -1.023 23.356 1.00 93.62 88 SER A N 1
ATOM 614 C CA . SER A 1 88 ? -16.313 -2.347 23.250 1.00 93.62 88 SER A CA 1
ATOM 615 C C . SER A 1 88 ? -15.487 -3.376 22.470 1.00 93.62 88 SER A C 1
ATOM 617 O O . SER A 1 88 ? -15.686 -4.581 22.660 1.00 93.62 88 SER A O 1
ATOM 619 N N . LEU A 1 89 ? -14.573 -2.934 21.603 1.00 92.81 89 LEU A N 1
ATOM 620 C CA . LEU A 1 89 ? -13.657 -3.796 20.860 1.00 92.81 89 LEU A CA 1
ATOM 621 C C . LEU A 1 89 ? -12.378 -4.082 21.638 1.00 92.81 89 LEU A C 1
ATOM 623 O O . LEU A 1 89 ? -11.897 -5.210 21.582 1.00 92.81 89 LEU A O 1
ATOM 627 N N . SER A 1 90 ? -11.847 -3.114 22.387 1.00 89.81 90 SER A N 1
ATOM 628 C CA . SER A 1 90 ? -10.567 -3.256 23.100 1.00 89.81 90 SER A CA 1
ATOM 629 C C . SER A 1 90 ? -10.529 -4.474 24.027 1.00 89.81 90 SER A C 1
ATOM 631 O O . SER A 1 90 ? -9.522 -5.172 24.081 1.00 89.81 90 SER A O 1
ATOM 633 N N . SER A 1 91 ? -11.640 -4.786 24.703 1.00 88.38 91 SER A N 1
ATOM 634 C CA . SER A 1 91 ? -11.760 -5.962 25.580 1.00 88.38 91 SER A CA 1
ATOM 635 C C . SER A 1 91 ? -11.929 -7.294 24.837 1.00 88.38 91 SER A C 1
ATOM 637 O O . SER A 1 91 ? -11.798 -8.352 25.445 1.00 88.38 91 SER A O 1
ATOM 639 N N . LYS A 1 92 ? -12.214 -7.256 23.530 1.00 90.88 92 LYS A N 1
ATOM 640 C CA . LYS A 1 92 ? -12.445 -8.430 22.670 1.00 90.88 92 LYS A CA 1
ATOM 641 C C . LYS A 1 92 ? -11.255 -8.755 21.768 1.00 90.88 92 LYS A C 1
ATOM 643 O O . LYS A 1 92 ? -11.238 -9.802 21.122 1.00 90.88 92 LYS A O 1
ATOM 648 N N . VAL A 1 93 ? -10.262 -7.869 21.691 1.00 93.12 93 VAL A N 1
ATOM 649 C CA . VAL A 1 93 ? -9.037 -8.106 20.923 1.00 93.12 93 VAL A CA 1
ATOM 650 C C . VAL A 1 93 ? -8.137 -9.060 21.704 1.00 93.12 93 VAL A C 1
ATOM 652 O O . VAL A 1 93 ? -7.471 -8.678 22.658 1.00 93.12 93 VAL A O 1
ATOM 655 N N . VAL A 1 94 ? -8.087 -10.314 21.258 1.00 93.31 94 VAL A N 1
ATOM 656 C CA . VAL A 1 94 ? -7.183 -11.339 21.808 1.00 93.31 94 VAL A CA 1
ATOM 657 C C . VAL A 1 94 ? -5.732 -11.167 21.353 1.00 93.31 94 VAL A C 1
ATOM 659 O O . VAL A 1 94 ? -4.808 -11.569 22.056 1.00 93.31 94 VAL A O 1
ATOM 662 N N . ARG A 1 95 ? -5.512 -10.581 20.171 1.00 92.38 95 ARG A N 1
ATOM 663 C CA . ARG A 1 95 ? -4.181 -10.284 19.631 1.00 92.38 95 ARG A CA 1
ATOM 664 C C . ARG A 1 95 ? -4.266 -9.168 18.599 1.00 92.38 95 ARG A C 1
ATOM 666 O O . ARG A 1 95 ? -5.159 -9.180 17.756 1.00 92.38 95 ARG A O 1
ATOM 673 N N . SER A 1 96 ? -3.292 -8.266 18.613 1.00 93.56 96 SER A N 1
ATOM 674 C CA . SER A 1 96 ? -3.083 -7.264 17.569 1.00 93.56 96 SER A CA 1
ATOM 675 C C . SER A 1 96 ? -1.656 -7.338 17.020 1.00 93.56 96 SER A C 1
ATOM 677 O O . SER A 1 96 ? -0.756 -7.923 17.626 1.00 93.56 96 SER A O 1
ATOM 679 N N . ARG A 1 97 ? -1.468 -6.771 15.829 1.00 92.94 97 ARG A N 1
ATOM 680 C CA . ARG A 1 97 ? -0.160 -6.470 15.248 1.00 92.94 97 ARG A CA 1
ATOM 681 C C . ARG A 1 97 ? -0.298 -5.198 14.432 1.00 92.94 97 ARG A 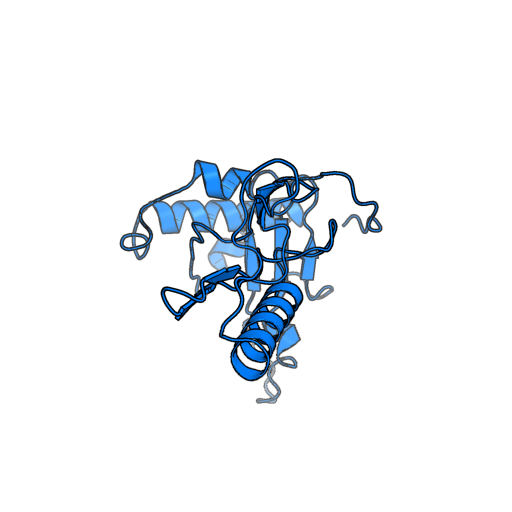C 1
ATOM 683 O O . ARG A 1 97 ? -1.182 -5.125 13.580 1.00 92.94 97 ARG A O 1
ATOM 690 N N . LEU A 1 98 ? 0.586 -4.237 14.667 1.00 94.06 98 LEU A N 1
ATOM 691 C CA . LEU A 1 98 ? 0.676 -3.028 13.862 1.00 94.06 98 LEU A CA 1
ATOM 692 C C . LEU A 1 98 ? 1.845 -3.140 12.879 1.00 94.06 98 LEU A C 1
ATOM 694 O O . LEU A 1 98 ? 2.902 -3.676 13.207 1.00 94.06 98 LEU A O 1
ATOM 698 N N . GLN A 1 99 ? 1.650 -2.637 11.663 1.00 92.75 99 GLN A N 1
ATOM 699 C CA . GLN A 1 99 ? 2.684 -2.565 10.637 1.00 92.75 99 GLN A CA 1
ATOM 700 C C . GLN A 1 99 ? 2.616 -1.197 9.964 1.00 92.75 99 GLN A C 1
ATOM 702 O O . GLN A 1 99 ? 1.542 -0.759 9.554 1.00 92.75 99 GLN A O 1
ATOM 707 N N . LEU A 1 100 ? 3.770 -0.544 9.835 1.00 91.00 100 LEU A N 1
ATOM 708 C CA . LEU A 1 100 ? 3.916 0.718 9.115 1.00 91.00 100 LEU A CA 1
ATOM 709 C C . LEU A 1 100 ? 4.551 0.458 7.752 1.00 91.00 100 LEU A C 1
ATOM 711 O O . LEU A 1 100 ? 5.462 -0.360 7.631 1.00 91.00 100 LEU A O 1
ATOM 715 N N . TRP A 1 101 ? 4.066 1.161 6.735 1.00 88.69 101 TRP A N 1
ATOM 716 C CA . TRP A 1 101 ? 4.504 1.007 5.352 1.00 88.69 101 TRP A CA 1
ATOM 717 C C . TRP A 1 101 ? 4.946 2.376 4.829 1.00 88.69 101 TRP A C 1
ATOM 719 O O . TRP A 1 101 ? 4.119 3.206 4.459 1.00 88.69 101 TRP A O 1
ATOM 729 N N . GLY A 1 102 ? 6.257 2.640 4.840 1.00 85.50 102 GLY A N 1
ATOM 730 C CA . GLY A 1 102 ? 6.809 3.952 4.470 1.00 85.50 102 GLY A CA 1
ATOM 731 C C . GLY A 1 102 ? 6.603 4.334 2.999 1.00 85.50 102 GLY A C 1
ATOM 732 O O . GLY A 1 102 ? 6.528 5.520 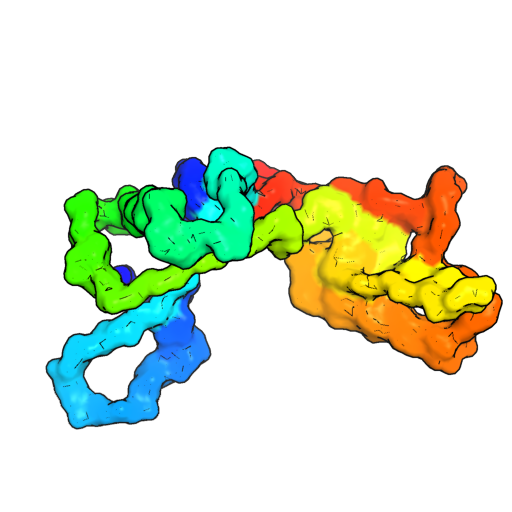2.686 1.00 85.50 102 GLY A O 1
ATOM 733 N N . ALA A 1 103 ? 6.471 3.332 2.127 1.00 86.25 103 ALA A N 1
ATOM 734 C CA . ALA A 1 103 ? 6.219 3.461 0.694 1.00 86.25 103 ALA A CA 1
ATOM 735 C C . ALA A 1 103 ? 5.137 2.452 0.262 1.00 86.25 103 ALA A C 1
ATOM 737 O O . ALA A 1 103 ? 5.381 1.576 -0.557 1.00 86.25 103 ALA A O 1
ATOM 738 N N . ALA A 1 104 ? 3.965 2.519 0.906 1.00 86.44 104 ALA A N 1
ATOM 739 C CA . ALA A 1 104 ? 2.880 1.549 0.715 1.00 86.44 104 ALA A CA 1
ATOM 740 C C . ALA A 1 104 ? 2.213 1.633 -0.664 1.00 86.44 104 ALA A C 1
ATOM 742 O O . ALA A 1 104 ? 1.869 0.613 -1.246 1.00 86.44 104 ALA A O 1
ATOM 743 N N . VAL A 1 105 ? 1.979 2.864 -1.127 1.00 85.12 105 VAL A N 1
ATOM 744 C CA . VAL A 1 105 ? 1.282 3.186 -2.374 1.00 85.12 105 VAL A CA 1
ATOM 745 C C . VAL A 1 105 ? 2.083 4.292 -3.066 1.00 85.12 105 VAL A C 1
ATOM 747 O O . VAL A 1 105 ? 2.328 5.330 -2.437 1.00 85.12 105 VAL A O 1
ATOM 750 N N . PRO A 1 106 ? 2.526 4.094 -4.316 1.00 85.38 106 PRO A N 1
ATOM 751 C CA . PRO A 1 106 ? 3.235 5.123 -5.057 1.00 85.38 106 PRO A CA 1
ATOM 752 C C . PRO A 1 106 ? 2.360 6.361 -5.280 1.00 85.38 106 PRO A C 1
ATOM 754 O O . PRO A 1 106 ? 1.217 6.266 -5.718 1.00 85.38 106 PRO A O 1
ATOM 757 N N . LEU A 1 107 ? 2.927 7.540 -5.008 1.00 84.69 107 LEU A N 1
ATOM 758 C CA . LEU A 1 107 ? 2.289 8.835 -5.300 1.00 84.69 107 LEU A CA 1
ATOM 759 C C . LEU A 1 107 ? 2.520 9.282 -6.751 1.00 84.69 107 LEU A C 1
ATOM 761 O O . LEU A 1 107 ? 1.791 10.116 -7.283 1.00 84.69 107 LEU A O 1
ATOM 765 N N . ASN A 1 108 ? 3.554 8.732 -7.384 1.00 87.56 108 ASN A N 1
ATOM 766 C CA . ASN A 1 108 ? 3.897 8.962 -8.778 1.00 87.56 108 ASN A CA 1
ATOM 767 C C . ASN A 1 108 ? 4.231 7.619 -9.425 1.00 87.56 108 ASN A C 1
ATOM 769 O O . ASN A 1 108 ? 4.828 6.757 -8.776 1.00 87.56 108 ASN A O 1
ATOM 773 N N . ARG A 1 109 ? 3.908 7.480 -10.709 1.00 90.06 109 ARG A N 1
ATOM 774 C CA . ARG A 1 109 ? 4.313 6.351 -11.546 1.00 90.06 109 ARG A CA 1
ATOM 775 C C . ARG A 1 109 ? 5.378 6.781 -12.545 1.00 90.06 109 ARG A C 1
ATOM 777 O O . ARG A 1 109 ? 5.367 7.912 -13.023 1.00 90.06 109 ARG A O 1
ATOM 784 N N . TRP A 1 110 ? 6.296 5.887 -12.864 1.00 92.56 110 TRP A N 1
ATOM 785 C CA . TRP A 1 110 ? 7.179 6.008 -14.009 1.00 92.56 110 TRP A CA 1
ATOM 786 C C . TRP A 1 110 ? 6.396 5.690 -15.278 1.00 92.56 110 TRP A C 1
ATOM 788 O O . TRP A 1 110 ? 5.851 4.594 -15.396 1.00 92.56 110 TRP A O 1
ATOM 798 N N . ASP A 1 111 ? 6.346 6.640 -16.214 1.00 90.94 111 ASP A N 1
ATOM 799 C CA . ASP A 1 111 ? 5.600 6.535 -17.475 1.00 90.94 111 ASP A CA 1
ATOM 800 C C . ASP A 1 111 ? 6.342 5.677 -18.515 1.00 90.94 111 ASP A C 1
ATOM 802 O O . ASP A 1 111 ? 6.758 6.124 -19.586 1.00 90.94 111 ASP A O 1
ATOM 806 N N . ALA A 1 112 ? 6.612 4.438 -18.122 1.00 92.44 112 ALA A N 1
ATOM 807 C CA . ALA A 1 112 ? 7.147 3.363 -18.938 1.00 92.44 112 ALA A CA 1
ATOM 808 C C . ALA A 1 112 ? 6.893 2.027 -18.223 1.00 92.44 112 ALA A C 1
ATOM 810 O O . ALA A 1 112 ? 6.838 1.984 -16.992 1.00 92.44 112 ALA A O 1
ATOM 811 N N . PRO A 1 113 ? 6.794 0.914 -18.968 1.00 93.75 113 PRO A N 1
ATOM 812 C CA . PRO A 1 113 ? 6.525 -0.394 -18.376 1.00 93.75 113 PRO A CA 1
ATOM 813 C C . PRO A 1 113 ? 7.705 -0.916 -17.540 1.00 93.75 113 PRO A C 1
ATOM 815 O O . PRO A 1 113 ? 7.511 -1.694 -16.616 1.00 93.75 113 PRO A O 1
ATOM 818 N N . CYS A 1 114 ? 8.932 -0.493 -17.840 1.00 95.62 114 CYS A N 1
ATOM 819 C CA . CYS A 1 114 ? 10.145 -0.819 -17.094 1.00 95.62 114 CYS A CA 1
ATOM 820 C C . CYS A 1 114 ? 11.271 0.149 -17.486 1.00 95.62 114 CYS A C 1
ATOM 822 O O . CYS A 1 114 ? 11.150 0.894 -18.463 1.00 95.62 114 CYS A O 1
ATOM 824 N N . VAL A 1 115 ? 12.387 0.084 -16.765 1.00 95.94 115 VAL A N 1
ATOM 825 C CA . VAL A 1 115 ? 13.646 0.751 -17.114 1.00 95.94 115 VAL A CA 1
ATOM 826 C C . VAL A 1 115 ? 14.697 -0.314 -17.398 1.00 95.94 115 VAL A C 1
ATOM 828 O O . VAL A 1 115 ? 14.794 -1.290 -16.659 1.00 95.94 115 VAL A O 1
ATOM 831 N N . TRP A 1 116 ? 15.498 -0.129 -18.439 1.00 96.00 116 TRP A N 1
ATOM 832 C CA . TRP A 1 116 ? 16.665 -0.948 -18.738 1.00 96.00 116 TRP A CA 1
ATOM 833 C C . TRP A 1 116 ? 17.775 -0.087 -19.324 1.00 96.00 116 TRP A C 1
ATOM 835 O O . TRP A 1 116 ? 17.572 0.578 -20.339 1.00 96.00 116 TRP A O 1
ATOM 845 N N . ASN A 1 117 ? 18.944 -0.137 -18.694 1.00 95.56 117 ASN A N 1
ATOM 846 C CA . ASN A 1 117 ? 20.173 0.438 -19.216 1.00 95.56 117 ASN A CA 1
ATOM 847 C C . ASN A 1 117 ? 21.063 -0.694 -19.751 1.00 95.56 117 ASN A C 1
ATOM 849 O O . ASN A 1 117 ? 21.508 -1.551 -18.982 1.00 95.56 117 ASN A O 1
ATOM 853 N N . ALA A 1 118 ? 21.309 -0.699 -21.060 1.00 96.12 118 ALA A N 1
ATOM 854 C CA . ALA A 1 118 ? 22.046 -1.746 -21.757 1.00 96.12 118 ALA A CA 1
ATOM 855 C C . ALA A 1 118 ? 23.547 -1.710 -21.447 1.00 96.12 118 ALA A C 1
ATOM 857 O O . ALA A 1 118 ? 24.158 -2.763 -21.262 1.00 96.12 118 ALA A O 1
ATOM 858 N N . GLU A 1 119 ? 24.126 -0.511 -21.322 1.00 95.75 119 GLU A N 1
ATOM 859 C CA . GLU A 1 119 ? 25.549 -0.319 -21.010 1.00 95.75 119 GLU A CA 1
ATOM 860 C C . GLU A 1 119 ? 25.936 -0.986 -19.679 1.00 95.75 119 GLU A C 1
ATOM 862 O O . GLU A 1 119 ? 26.939 -1.696 -19.588 1.00 95.75 119 GLU A O 1
ATOM 867 N N . HIS A 1 120 ? 25.114 -0.805 -18.646 1.00 96.12 120 HIS A N 1
ATOM 868 C CA . HIS A 1 120 ? 25.356 -1.314 -17.296 1.00 96.12 120 HIS A CA 1
ATOM 869 C C . HIS A 1 120 ? 24.608 -2.615 -16.989 1.00 96.12 120 HIS A C 1
ATOM 871 O O . HIS A 1 120 ? 24.889 -3.251 -15.972 1.00 96.12 120 HIS A O 1
ATOM 877 N N . ARG A 1 121 ? 23.687 -3.039 -17.864 1.00 96.00 121 ARG A N 1
ATOM 878 C CA . ARG A 1 121 ? 22.819 -4.217 -17.695 1.00 96.00 121 ARG A CA 1
ATOM 879 C C . ARG A 1 121 ? 22.007 -4.170 -16.400 1.00 96.00 121 ARG A C 1
ATOM 881 O O . ARG A 1 121 ? 21.924 -5.154 -15.663 1.00 96.00 121 ARG A O 1
ATOM 888 N N . VAL A 1 122 ? 21.434 -3.003 -16.115 1.00 96.88 122 VAL A N 1
ATOM 889 C CA . VAL A 1 122 ? 20.605 -2.760 -14.929 1.00 96.88 122 VAL A CA 1
ATOM 890 C C . VAL A 1 122 ? 19.168 -2.520 -15.365 1.00 96.88 122 VAL A C 1
ATOM 892 O O . VAL A 1 122 ? 18.906 -1.673 -16.218 1.00 96.88 122 VAL A O 1
ATOM 895 N N . GLY A 1 123 ? 18.244 -3.258 -14.751 1.00 96.25 123 GLY A N 1
ATOM 896 C CA . GLY A 1 123 ? 16.809 -3.142 -14.978 1.00 96.25 123 GLY A CA 1
ATOM 897 C C . GLY A 1 123 ? 16.056 -2.699 -13.728 1.00 96.25 123 GLY A C 1
ATOM 898 O O . GLY A 1 123 ? 16.434 -3.067 -12.617 1.00 96.25 123 GLY A O 1
ATOM 899 N N . VAL A 1 124 ? 14.977 -1.940 -13.912 1.00 96.88 124 VAL A N 1
ATOM 900 C CA . VAL A 1 124 ? 14.049 -1.549 -12.845 1.00 96.88 124 VAL A CA 1
ATOM 901 C C . VAL A 1 124 ? 12.620 -1.848 -13.281 1.00 96.88 124 VAL A C 1
ATOM 903 O O . VAL A 1 124 ? 12.219 -1.538 -14.403 1.00 96.88 124 VAL A O 1
ATOM 906 N N . ALA A 1 125 ? 11.865 -2.459 -12.378 1.00 97.06 125 ALA A N 1
ATOM 907 C CA . ALA A 1 125 ? 10.459 -2.793 -12.532 1.00 97.06 125 ALA A CA 1
ATOM 908 C C . ALA A 1 125 ? 9.754 -2.615 -11.181 1.00 97.06 125 ALA A C 1
ATOM 910 O O . ALA A 1 125 ? 10.401 -2.657 -10.129 1.00 97.06 125 ALA A O 1
ATOM 911 N N . GLY A 1 126 ? 8.438 -2.430 -11.200 1.00 95.62 126 GLY A N 1
ATOM 912 C CA . GLY A 1 126 ? 7.652 -2.266 -9.982 1.00 95.62 126 GLY A CA 1
ATOM 913 C C . GLY A 1 126 ? 6.196 -1.914 -10.250 1.00 95.62 126 GLY A C 1
ATOM 914 O O . GLY A 1 126 ? 5.809 -1.624 -11.377 1.00 95.62 126 GLY A O 1
ATOM 915 N N . ASP A 1 127 ? 5.393 -1.899 -9.190 1.00 93.50 127 ASP A N 1
ATOM 916 C CA . ASP A 1 127 ? 3.995 -1.444 -9.205 1.00 93.50 127 ASP A CA 1
ATOM 917 C C . ASP A 1 127 ? 3.848 0.025 -9.630 1.00 93.50 127 ASP A C 1
ATOM 919 O O . ASP A 1 127 ? 2.796 0.445 -10.108 1.00 93.50 127 ASP A O 1
ATOM 923 N N . TRP A 1 128 ? 4.916 0.805 -9.485 1.00 92.81 128 TRP A N 1
ATOM 924 C CA . TRP A 1 128 ? 5.017 2.188 -9.931 1.00 92.81 128 TRP A CA 1
ATOM 925 C C . TRP A 1 128 ? 5.477 2.340 -11.389 1.00 92.81 128 TRP A C 1
ATOM 927 O O . TRP A 1 128 ? 5.575 3.469 -11.852 1.00 92.81 128 TRP A O 1
ATOM 937 N N . CYS A 1 129 ? 5.756 1.268 -12.134 1.00 94.00 129 CYS A N 1
ATOM 938 C CA . CYS A 1 129 ? 6.088 1.331 -13.562 1.00 94.00 129 CYS A CA 1
ATOM 939 C C . CYS A 1 129 ? 4.858 0.974 -14.403 1.00 94.00 129 CYS A C 1
ATOM 941 O O . CYS A 1 129 ? 4.481 -0.190 -14.508 1.00 94.00 129 CYS A O 1
ATOM 943 N N . SER A 1 130 ? 4.227 1.973 -15.012 1.00 90.00 130 SER A N 1
ATOM 944 C CA . SER A 1 130 ? 3.018 1.776 -15.811 1.00 90.00 130 SER A CA 1
ATOM 945 C C . SER A 1 130 ? 2.889 2.878 -16.852 1.00 90.00 130 SER A C 1
ATOM 947 O O . SER A 1 130 ? 3.228 4.025 -16.577 1.00 90.00 130 SER A O 1
ATOM 949 N N . THR A 1 131 ? 2.381 2.538 -18.036 1.00 87.00 131 THR A N 1
ATOM 950 C CA . THR A 1 131 ? 2.000 3.514 -19.080 1.00 87.00 131 THR A CA 1
ATOM 951 C C . THR A 1 131 ? 0.522 3.887 -19.022 1.00 87.00 131 THR A C 1
ATOM 953 O O . THR A 1 131 ? 0.105 4.869 -19.630 1.00 87.00 131 THR A O 1
ATOM 956 N N . ASP A 1 132 ? -0.270 3.129 -18.269 1.00 85.62 132 ASP A N 1
ATOM 957 C CA . ASP A 1 132 ? -1.683 3.396 -18.066 1.00 85.62 132 ASP A CA 1
ATOM 958 C C . ASP A 1 132 ? -1.842 4.558 -17.059 1.00 85.62 132 ASP A C 1
ATOM 960 O O . ASP A 1 132 ? -1.275 4.498 -15.969 1.00 85.62 132 ASP A O 1
ATOM 964 N N . PRO A 1 133 ? -2.554 5.649 -17.399 1.00 76.69 133 PRO A N 1
ATOM 965 C CA . PRO A 1 133 ? -2.850 6.742 -16.472 1.00 76.69 133 PRO A CA 1
ATOM 966 C C . PRO A 1 133 ? -3.649 6.337 -15.234 1.00 76.69 133 PRO A C 1
ATOM 968 O O . PRO A 1 133 ? -3.469 6.960 -14.188 1.00 76.69 133 PRO A O 1
ATOM 971 N N . GLU A 1 134 ? -4.499 5.322 -15.359 1.00 73.94 134 GLU A N 1
ATOM 972 C CA . GLU A 1 134 ? -5.283 4.743 -14.264 1.00 73.94 134 GLU A CA 1
ATOM 973 C C . GLU A 1 134 ? -4.586 3.512 -13.666 1.00 73.94 134 GLU A C 1
ATOM 975 O O . GLU A 1 134 ? -4.863 3.115 -12.534 1.00 73.94 134 GLU A O 1
ATOM 980 N N . GLY A 1 135 ? -3.642 2.937 -14.411 1.00 64.94 135 GLY A N 1
ATOM 981 C CA . GLY A 1 135 ? -2.858 1.781 -14.011 1.00 64.94 135 GLY A CA 1
ATOM 982 C C . GLY A 1 135 ? -1.573 2.155 -13.274 1.00 64.94 135 GLY A C 1
ATOM 983 O O . GLY A 1 135 ? -0.798 3.028 -13.664 1.00 64.94 135 GLY A O 1
ATOM 984 N N . GLY A 1 136 ? -1.311 1.442 -12.190 1.00 74.31 136 GLY A N 1
ATOM 985 C CA . GLY A 1 136 ? -0.189 1.679 -11.289 1.00 74.31 136 GLY A CA 1
ATOM 986 C C . GLY A 1 136 ? -0.613 1.376 -9.860 1.00 74.31 136 GLY A C 1
ATOM 987 O O . GLY A 1 136 ? -1.800 1.198 -9.587 1.00 74.31 136 GLY A O 1
ATOM 988 N N . SER A 1 137 ? 0.345 1.284 -8.942 1.00 85.12 137 SER A N 1
ATOM 989 C CA . SER A 1 137 ? 0.062 1.069 -7.516 1.00 85.12 137 SER A CA 1
ATOM 990 C C . SER A 1 137 ? -0.776 -0.192 -7.243 1.00 85.12 137 SER A C 1
ATOM 992 O O . SER A 1 137 ? -1.591 -0.231 -6.320 1.00 85.12 137 SER A O 1
ATOM 994 N N . SER A 1 138 ? -0.609 -1.224 -8.076 1.00 88.69 138 SER A N 1
ATOM 995 C CA . SER A 1 138 ? -1.370 -2.470 -8.021 1.00 88.69 138 SER A CA 1
ATOM 996 C C . SER A 1 138 ? -0.464 -3.686 -8.219 1.00 88.69 138 SER A C 1
ATOM 998 O O . SER A 1 138 ? 0.638 -3.598 -8.767 1.00 88.69 138 SER A O 1
ATOM 1000 N N . ILE A 1 139 ? -0.947 -4.854 -7.787 1.00 92.88 139 ILE A N 1
ATOM 1001 C CA . ILE A 1 139 ? -0.250 -6.131 -8.008 1.00 92.88 139 ILE A CA 1
ATOM 1002 C C . ILE A 1 139 ? -0.143 -6.434 -9.510 1.00 92.88 139 ILE A C 1
ATOM 1004 O O . ILE A 1 139 ? 0.881 -6.939 -9.962 1.00 92.88 139 ILE A O 1
ATOM 1008 N N . GLU A 1 140 ? -1.177 -6.102 -10.285 1.00 93.00 140 GLU A N 1
ATOM 1009 C CA . GLU A 1 140 ? -1.172 -6.269 -11.739 1.00 93.00 140 GLU A CA 1
ATOM 1010 C C . GLU A 1 140 ? -0.087 -5.411 -12.397 1.00 93.00 140 GLU A C 1
ATOM 1012 O O . GLU A 1 140 ? 0.690 -5.929 -13.195 1.00 93.00 140 GLU A O 1
ATOM 1017 N N . ALA A 1 141 ? 0.041 -4.137 -12.011 1.00 92.75 141 ALA A N 1
ATOM 1018 C CA . ALA A 1 141 ? 1.088 -3.261 -12.532 1.00 92.75 141 ALA A CA 1
ATOM 1019 C C . ALA A 1 141 ? 2.491 -3.804 -12.215 1.00 92.75 141 ALA A C 1
ATOM 1021 O O . ALA A 1 141 ? 3.352 -3.841 -13.093 1.00 92.75 141 ALA A O 1
ATOM 1022 N N . ALA A 1 142 ? 2.704 -4.310 -10.993 1.00 95.62 142 ALA A N 1
ATOM 1023 C CA . ALA A 1 142 ? 3.969 -4.937 -10.614 1.00 95.62 142 ALA A CA 1
ATOM 1024 C C . ALA A 1 142 ? 4.297 -6.150 -11.494 1.00 95.62 142 ALA A C 1
ATOM 1026 O O . ALA A 1 142 ? 5.433 -6.304 -11.950 1.00 95.62 142 ALA A O 1
ATOM 1027 N N . TRP A 1 143 ? 3.297 -7.000 -11.742 1.00 97.12 143 TRP A N 1
ATOM 1028 C CA . TRP A 1 143 ? 3.434 -8.170 -12.601 1.00 97.12 143 TRP A CA 1
ATOM 1029 C C . TRP A 1 143 ? 3.773 -7.775 -14.040 1.00 97.12 143 TRP A C 1
ATOM 1031 O O . TRP A 1 143 ? 4.790 -8.218 -14.572 1.00 97.12 143 TRP A O 1
ATOM 1041 N N . LEU A 1 144 ? 2.966 -6.896 -14.641 1.00 96.50 144 LEU A N 1
ATOM 1042 C CA . LEU A 1 144 ? 3.151 -6.426 -16.014 1.00 96.50 144 LEU A CA 1
ATOM 1043 C C . LEU A 1 144 ? 4.522 -5.772 -16.205 1.00 96.50 144 LEU A C 1
ATOM 1045 O O . LEU A 1 144 ? 5.206 -6.052 -17.189 1.00 96.50 144 LEU A O 1
ATOM 1049 N N . SER A 1 145 ? 4.954 -4.950 -15.246 1.00 97.19 145 SER A N 1
ATOM 1050 C CA . SER A 1 145 ? 6.270 -4.318 -15.277 1.00 97.19 145 SER A CA 1
ATOM 1051 C C . SER A 1 145 ? 7.409 -5.340 -15.229 1.00 97.19 145 SER A C 1
ATOM 1053 O O . SER A 1 145 ? 8.352 -5.268 -16.024 1.00 97.19 145 SER A O 1
ATOM 1055 N N . GLY A 1 146 ? 7.311 -6.331 -14.336 1.00 98.12 146 GLY A N 1
ATOM 1056 C CA . GLY A 1 146 ? 8.294 -7.407 -14.227 1.00 98.12 146 GLY A CA 1
ATOM 1057 C C . GLY A 1 146 ? 8.398 -8.238 -15.508 1.00 98.12 146 GLY A C 1
ATOM 1058 O O . GLY A 1 146 ? 9.505 -8.496 -15.987 1.00 98.12 146 GLY A O 1
ATOM 1059 N N . THR A 1 147 ? 7.260 -8.603 -16.104 1.00 98.25 147 THR A N 1
ATOM 1060 C CA . THR A 1 147 ? 7.214 -9.316 -17.389 1.00 98.25 147 THR A CA 1
ATOM 1061 C C . THR A 1 147 ? 7.831 -8.483 -18.511 1.00 98.25 147 THR A C 1
ATOM 1063 O O . THR A 1 147 ? 8.700 -8.980 -19.224 1.00 98.25 147 THR A O 1
ATOM 1066 N N . ALA A 1 148 ? 7.471 -7.202 -18.620 1.00 97.12 148 ALA A N 1
ATOM 1067 C CA . ALA A 1 148 ? 7.993 -6.315 -19.659 1.00 97.12 148 ALA A CA 1
ATOM 1068 C C . ALA A 1 148 ? 9.517 -6.118 -19.583 1.00 97.12 148 ALA A C 1
ATOM 1070 O O . ALA A 1 148 ? 10.170 -5.933 -20.618 1.00 97.12 148 ALA A O 1
ATOM 1071 N N . LEU A 1 149 ? 10.086 -6.150 -18.372 1.00 98.25 149 LEU A N 1
ATOM 1072 C CA . LEU A 1 149 ? 11.533 -6.138 -18.172 1.00 98.25 149 LEU A CA 1
ATOM 1073 C C . LEU A 1 149 ? 12.167 -7.464 -18.612 1.00 98.25 149 LEU A C 1
ATOM 1075 O O . LEU A 1 149 ? 13.151 -7.454 -19.350 1.00 98.25 149 LEU A O 1
ATOM 1079 N N . ALA A 1 150 ? 11.600 -8.598 -18.193 1.00 98.44 150 ALA A N 1
ATOM 1080 C CA . ALA A 1 150 ? 12.110 -9.920 -18.550 1.00 98.44 150 ALA A CA 1
ATOM 1081 C C . ALA A 1 150 ? 12.111 -10.152 -20.072 1.00 98.44 150 ALA A C 1
ATOM 1083 O O . ALA A 1 150 ? 13.104 -10.621 -20.627 1.00 98.44 150 ALA A O 1
ATOM 1084 N N . GLU A 1 151 ? 11.035 -9.764 -20.758 1.00 98.25 151 GLU A N 1
ATOM 1085 C CA . GLU A 1 151 ? 10.917 -9.856 -22.217 1.00 98.25 151 GLU A CA 1
ATOM 1086 C C . GLU A 1 151 ? 11.958 -8.997 -22.943 1.00 98.25 151 GLU A C 1
ATOM 1088 O O . GLU A 1 151 ? 12.542 -9.442 -23.935 1.00 98.25 151 GLU A O 1
ATOM 1093 N N . HIS A 1 152 ? 12.234 -7.791 -22.433 1.00 97.88 152 HIS A N 1
ATOM 1094 C CA . HIS A 1 152 ? 13.251 -6.901 -23.002 1.00 97.88 152 HIS A CA 1
ATOM 1095 C C . HIS A 1 152 ? 14.652 -7.497 -22.890 1.00 97.88 152 HIS A C 1
ATOM 1097 O O . HIS A 1 152 ? 15.388 -7.531 -23.871 1.00 97.88 152 HIS A O 1
ATOM 1103 N N . ILE A 1 153 ? 14.996 -8.029 -21.714 1.00 98.12 153 ILE A N 1
ATOM 1104 C CA . ILE A 1 153 ? 16.281 -8.703 -21.484 1.00 98.12 153 ILE A CA 1
ATOM 1105 C C . ILE A 1 153 ? 16.431 -9.917 -22.412 1.00 98.12 153 ILE A C 1
ATOM 1107 O O . ILE A 1 153 ? 17.519 -10.169 -22.925 1.00 98.12 153 ILE A O 1
ATOM 1111 N N . ALA A 1 154 ? 15.351 -10.669 -22.638 1.00 98.12 154 ALA A N 1
ATOM 1112 C CA . ALA A 1 154 ? 15.378 -11.856 -23.486 1.00 98.12 154 ALA A CA 1
ATOM 1113 C C . ALA A 1 154 ? 15.501 -11.531 -24.985 1.00 98.12 154 ALA A C 1
ATOM 1115 O O . ALA A 1 154 ? 16.121 -12.297 -25.722 1.00 98.12 154 ALA A O 1
ATOM 1116 N N . SER A 1 155 ? 14.913 -10.419 -25.436 1.00 97.12 155 SER A N 1
ATOM 1117 C CA . SER A 1 155 ? 14.751 -10.125 -26.868 1.00 97.12 155 SER A CA 1
ATOM 1118 C C . SER A 1 155 ? 15.758 -9.100 -27.388 1.00 97.12 155 SER A C 1
ATOM 1120 O O . SER A 1 155 ? 16.344 -9.286 -28.451 1.00 97.12 155 SER A O 1
ATOM 1122 N N . THR A 1 156 ? 15.963 -8.016 -26.641 1.00 96.19 156 THR A N 1
ATOM 1123 C CA . THR A 1 156 ? 16.703 -6.820 -27.073 1.00 96.19 156 THR A CA 1
ATOM 1124 C C . THR A 1 156 ? 17.587 -6.256 -25.946 1.00 96.19 156 THR A C 1
ATOM 1126 O O . THR A 1 156 ? 17.528 -5.061 -25.653 1.00 96.19 156 THR A O 1
ATOM 1129 N N . PRO A 1 157 ? 18.453 -7.063 -25.293 1.00 95.06 157 PRO A N 1
ATOM 1130 C CA . PRO A 1 157 ? 19.226 -6.610 -24.130 1.00 95.06 157 PRO A CA 1
ATOM 1131 C C . PRO A 1 157 ? 20.271 -5.530 -24.453 1.00 95.06 157 PRO A C 1
ATOM 1133 O O . PRO A 1 157 ? 20.754 -4.859 -23.542 1.00 95.06 157 PRO A O 1
ATOM 1136 N N . GLY A 1 158 ? 20.640 -5.375 -25.729 1.00 96.75 158 GLY A N 1
ATOM 1137 C CA . GLY A 1 158 ? 21.592 -4.363 -26.197 1.00 96.75 158 GLY A CA 1
ATOM 1138 C C . GLY A 1 158 ? 20.995 -2.967 -26.397 1.00 96.75 158 GLY A C 1
ATOM 1139 O O . GLY A 1 158 ? 21.736 -2.049 -26.731 1.00 96.75 158 GLY A O 1
ATOM 1140 N N . GLU A 1 159 ? 19.685 -2.801 -26.210 1.00 95.25 159 GLU A N 1
ATOM 1141 C CA . GLU A 1 159 ? 18.979 -1.535 -26.421 1.00 95.25 159 GLU A CA 1
ATOM 1142 C C . GLU A 1 159 ? 18.490 -0.973 -25.088 1.00 95.25 159 GLU A C 1
ATOM 1144 O O . GLU A 1 159 ? 17.932 -1.714 -24.282 1.00 95.25 159 GLU A O 1
ATOM 1149 N N . ASP A 1 160 ? 18.667 0.326 -24.849 1.00 94.69 160 ASP A N 1
ATOM 1150 C CA . ASP A 1 160 ? 18.067 0.993 -23.691 1.00 94.69 160 ASP A CA 1
ATOM 1151 C C . ASP A 1 160 ? 16.535 1.003 -23.794 1.00 94.69 160 ASP A C 1
ATOM 1153 O O . ASP A 1 160 ? 15.961 1.130 -24.877 1.00 94.69 160 ASP A O 1
ATOM 1157 N N . LYS A 1 161 ? 15.852 0.942 -22.648 1.00 93.00 161 LYS A N 1
ATOM 1158 C CA . LYS A 1 161 ? 14.389 1.057 -22.577 1.00 93.00 161 LYS A CA 1
ATOM 1159 C C . LYS A 1 161 ? 13.975 1.904 -21.390 1.00 93.00 161 LYS A C 1
ATOM 1161 O O . LYS A 1 161 ? 14.390 1.651 -20.267 1.00 93.00 161 LYS A O 1
ATOM 1166 N N . GLY A 1 162 ? 13.145 2.916 -21.630 1.00 87.19 162 GLY A N 1
ATOM 1167 C CA . GLY A 1 162 ? 12.555 3.724 -20.559 1.00 87.19 162 GLY A CA 1
ATOM 1168 C C . GLY A 1 162 ? 13.556 4.504 -19.694 1.00 87.19 162 GLY A C 1
ATOM 1169 O O . GLY A 1 162 ? 13.187 4.881 -18.592 1.00 87.19 162 GLY A O 1
ATOM 1170 N N . VAL A 1 163 ? 14.799 4.730 -20.149 1.00 85.25 163 VAL A N 1
ATOM 1171 C CA . VAL A 1 163 ? 15.853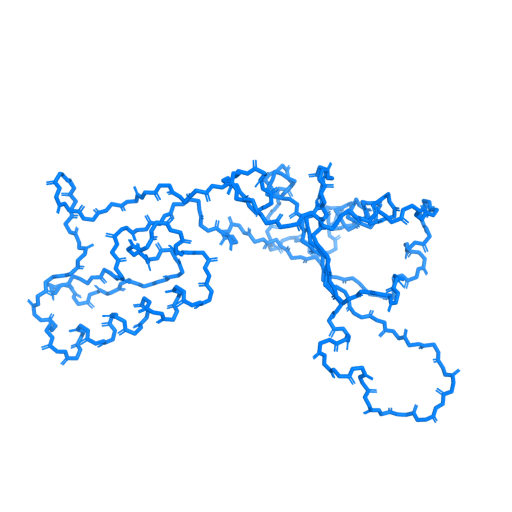 5.483 -19.421 1.00 85.25 163 VAL A CA 1
ATOM 1172 C C . VAL A 1 163 ? 15.875 6.973 -19.795 1.00 85.25 163 VAL A C 1
ATOM 1174 O O . VAL A 1 163 ? 16.393 7.798 -19.045 1.00 85.25 163 VAL A O 1
ATOM 1177 N N . ALA A 1 164 ? 15.319 7.342 -20.952 1.00 81.00 164 ALA A N 1
ATOM 1178 C CA . 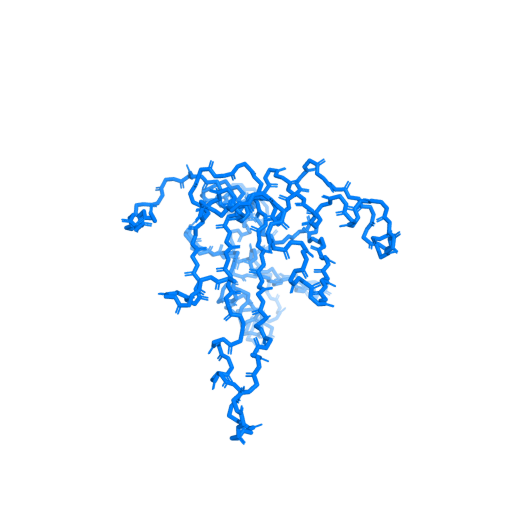ALA A 1 164 ? 15.398 8.708 -21.463 1.00 81.00 164 ALA A CA 1
ATOM 1179 C C . ALA A 1 164 ? 14.653 9.696 -20.550 1.00 81.00 164 ALA A C 1
ATOM 1181 O O . ALA A 1 164 ? 13.466 9.518 -20.295 1.00 81.00 164 ALA A O 1
ATOM 1182 N N . LEU A 1 165 ? 15.341 10.755 -20.113 1.00 74.88 165 LEU A N 1
ATOM 1183 C CA . LEU A 1 165 ? 14.768 11.878 -19.366 1.00 74.88 165 LEU A CA 1
ATOM 1184 C C . LEU A 1 165 ? 14.467 13.055 -20.309 1.00 74.88 165 LEU A C 1
ATOM 1186 O O . LEU A 1 165 ? 15.177 13.267 -21.289 1.00 74.88 165 LEU A O 1
ATOM 1190 N N . GLY A 1 166 ? 13.466 13.874 -19.975 1.00 65.00 166 GLY A N 1
ATOM 1191 C CA . GLY A 1 166 ? 13.185 15.143 -20.663 1.00 65.00 166 GLY A CA 1
ATOM 1192 C C . GLY A 1 166 ? 11.991 15.112 -21.631 1.00 65.00 166 GLY A C 1
ATOM 1193 O O . GLY A 1 166 ? 11.176 14.188 -21.585 1.00 65.00 166 GLY A O 1
ATOM 1194 N N . PRO A 1 167 ? 11.826 16.148 -22.478 1.00 55.56 167 PRO A N 1
ATOM 1195 C CA . PRO A 1 167 ? 10.713 16.247 -23.422 1.00 55.56 167 PRO A CA 1
ATOM 1196 C C . PRO A 1 167 ? 10.780 15.118 -24.464 1.00 55.56 167 PRO A C 1
ATOM 1198 O O . PRO A 1 167 ? 11.595 15.161 -25.378 1.00 55.56 167 PRO A O 1
ATOM 1201 N N . GLY A 1 168 ? 9.936 14.095 -24.299 1.00 68.50 168 GLY A N 1
ATOM 1202 C CA . GLY A 1 168 ? 9.893 12.898 -25.154 1.00 68.50 168 GLY A CA 1
ATOM 1203 C C . GLY A 1 168 ? 10.461 11.626 -24.513 1.00 68.50 168 GLY A C 1
ATOM 1204 O O . GLY A 1 168 ? 10.330 10.555 -25.096 1.00 68.50 168 GLY A O 1
ATOM 1205 N N . GLY A 1 169 ? 11.052 11.730 -23.318 1.00 77.81 169 GLY A N 1
ATOM 1206 C CA . GLY A 1 169 ? 11.480 10.595 -22.502 1.00 77.81 169 GLY A CA 1
ATOM 1207 C C . GLY A 1 169 ? 10.457 10.200 -21.430 1.00 77.81 169 GLY A C 1
ATOM 1208 O O . GLY A 1 169 ? 9.484 10.920 -21.180 1.00 77.81 169 GLY A O 1
ATOM 1209 N N . SER A 1 170 ? 10.693 9.063 -20.776 1.00 84.19 170 SER A N 1
ATOM 1210 C CA . SER A 1 170 ? 9.920 8.635 -19.609 1.00 84.19 170 SER A CA 1
ATOM 1211 C C . SER A 1 170 ? 10.189 9.550 -18.412 1.00 84.19 170 SER A C 1
ATOM 1213 O O . SER A 1 170 ? 11.251 10.158 -18.266 1.00 84.19 170 SER A O 1
ATOM 1215 N N . ARG A 1 171 ? 9.188 9.687 -17.544 1.00 89.56 171 ARG A N 1
ATOM 1216 C CA . ARG A 1 171 ? 9.257 10.546 -16.360 1.00 89.56 171 ARG A CA 1
ATOM 1217 C C . ARG A 1 171 ? 8.343 10.021 -15.268 1.00 89.56 171 ARG A C 1
ATOM 1219 O O . ARG A 1 171 ? 7.414 9.265 -15.545 1.00 89.56 171 ARG A O 1
ATOM 1226 N N . PHE A 1 172 ? 8.558 10.495 -14.047 1.00 89.56 172 PHE A N 1
ATOM 1227 C CA . PHE A 1 172 ? 7.548 10.360 -13.010 1.00 89.56 172 PHE A CA 1
ATOM 1228 C C . PHE A 1 172 ? 6.363 11.278 -13.315 1.00 89.56 172 PHE A C 1
ATOM 1230 O O . PHE A 1 172 ? 6.536 12.482 -13.521 1.00 89.56 172 PHE A O 1
ATOM 1237 N N . VAL A 1 173 ? 5.167 10.701 -13.347 1.00 88.38 173 VAL A N 1
ATOM 1238 C CA . VAL A 1 173 ? 3.892 11.410 -13.457 1.00 88.38 173 VAL A CA 1
ATOM 1239 C C . VAL A 1 173 ? 3.033 11.103 -12.226 1.00 88.38 173 VAL A C 1
ATOM 1241 O O . VAL A 1 173 ? 3.083 9.975 -11.730 1.00 88.38 173 VAL A O 1
ATOM 1244 N N . PRO A 1 174 ? 2.261 12.072 -11.704 1.00 85.88 174 PRO A N 1
ATOM 1245 C CA . PRO A 1 174 ? 1.366 11.824 -10.578 1.00 85.88 174 PRO A CA 1
ATOM 1246 C C . PRO A 1 174 ? 0.342 10.732 -10.894 1.00 85.88 174 PRO A C 1
ATOM 1248 O O . PRO A 1 174 ? -0.186 10.683 -12.007 1.00 85.88 174 PRO A O 1
ATOM 1251 N N . VAL A 1 175 ? 0.037 9.890 -9.908 1.00 78.12 175 VAL A N 1
ATOM 1252 C CA . VAL A 1 175 ? -1.124 8.991 -9.975 1.00 78.12 175 VAL A CA 1
ATOM 1253 C C . VAL A 1 175 ? -2.362 9.804 -9.579 1.00 78.12 175 VAL A C 1
ATOM 1255 O O . VAL A 1 175 ? -2.322 10.566 -8.611 1.00 78.12 175 VAL A O 1
ATOM 1258 N N . GLY A 1 176 ? -3.452 9.709 -10.346 1.00 65.25 176 GLY A N 1
ATOM 1259 C CA . GLY A 1 176 ? -4.709 10.376 -9.990 1.00 65.25 176 GLY A CA 1
ATOM 1260 C C . GLY A 1 176 ? -5.278 9.810 -8.683 1.00 65.25 176 GLY A C 1
ATOM 1261 O O . GLY A 1 176 ? -5.243 8.600 -8.486 1.00 65.25 176 GLY A O 1
ATOM 1262 N N . GLY A 1 177 ? -5.799 10.666 -7.793 1.00 58.50 177 GLY A N 1
ATOM 1263 C CA . GLY A 1 177 ? -6.568 10.213 -6.621 1.00 58.50 177 GLY A CA 1
ATOM 1264 C C . GLY A 1 177 ? -6.044 10.570 -5.226 1.00 58.50 177 GLY A C 1
ATOM 1265 O O . GLY A 1 177 ? -6.745 10.299 -4.262 1.00 58.50 177 GLY A O 1
ATOM 1266 N N . GLY A 1 178 ? -4.881 11.216 -5.080 1.00 57.97 178 GLY A N 1
ATOM 1267 C CA . GLY A 1 178 ? -4.297 11.467 -3.751 1.00 57.97 178 GLY A CA 1
ATOM 1268 C C . GLY A 1 178 ? -3.769 10.185 -3.085 1.00 57.97 178 GLY A C 1
ATOM 1269 O O . GLY A 1 178 ? -3.609 9.157 -3.740 1.00 57.97 178 GLY A O 1
ATOM 1270 N N . GLY A 1 179 ? -3.415 10.246 -1.797 1.00 61.19 179 GLY A N 1
ATOM 1271 C CA . GLY A 1 179 ? -2.931 9.077 -1.052 1.00 61.19 179 GLY A CA 1
ATOM 1272 C C . GLY A 1 179 ? -4.008 7.995 -0.889 1.00 61.19 179 GLY A C 1
ATOM 1273 O O . GLY A 1 179 ? -5.167 8.200 -1.230 1.00 61.19 179 GLY A O 1
ATOM 1274 N N . PHE A 1 180 ? -3.653 6.829 -0.332 1.00 68.31 180 PHE A N 1
ATOM 1275 C CA . PHE A 1 180 ? -4.622 5.752 -0.076 1.00 68.31 180 PHE A CA 1
ATOM 1276 C C . PHE A 1 180 ? -5.866 6.273 0.672 1.00 68.31 180 PHE A C 1
ATOM 1278 O O . PHE A 1 180 ? -5.789 6.672 1.842 1.00 68.31 180 PHE A O 1
ATOM 1285 N N . GLY A 1 181 ? -7.006 6.255 -0.024 1.00 58.78 181 GLY A N 1
ATOM 1286 C CA . GLY A 1 181 ? -8.292 6.717 0.482 1.00 58.78 181 GLY A CA 1
ATOM 1287 C C . GLY A 1 181 ? -8.503 8.236 0.490 1.00 58.78 181 GLY A C 1
ATOM 1288 O O . GLY A 1 181 ? -9.420 8.693 1.169 1.00 58.78 181 GLY A O 1
ATOM 1289 N N . ASP A 1 182 ? -7.694 9.034 -0.201 1.00 57.19 182 ASP A N 1
ATOM 1290 C CA . ASP A 1 182 ? -8.100 10.402 -0.525 1.00 57.19 182 ASP A CA 1
ATOM 1291 C C . ASP A 1 182 ? -9.260 10.347 -1.530 1.00 57.19 182 ASP A C 1
ATOM 1293 O O . ASP A 1 182 ? -9.233 9.594 -2.503 1.00 57.19 182 ASP A O 1
ATOM 1297 N N . GLU A 1 183 ? -10.326 11.112 -1.278 1.00 49.66 183 GLU A N 1
ATOM 1298 C CA . GLU A 1 183 ? -11.446 11.236 -2.215 1.00 49.66 183 GLU A CA 1
ATOM 1299 C C . GLU A 1 183 ? -11.031 12.114 -3.406 1.00 49.66 183 GLU A C 1
ATOM 1301 O O . GLU A 1 183 ? -11.462 13.254 -3.562 1.00 49.66 183 GLU A O 1
ATOM 1306 N N . GLY A 1 184 ? -10.159 11.580 -4.260 1.00 38.97 184 GLY A N 1
ATOM 1307 C CA . GLY A 1 184 ? -9.808 12.150 -5.551 1.00 38.97 184 GLY A CA 1
ATOM 1308 C C . GLY A 1 184 ? -10.537 11.450 -6.702 1.00 38.97 184 GLY A C 1
ATOM 1309 O O . GLY A 1 184 ? -9.943 10.657 -7.417 1.00 38.97 184 GLY A O 1
ATOM 1310 N N . GLY A 1 185 ? -11.816 11.778 -6.913 1.00 33.66 185 GLY A N 1
ATOM 1311 C CA . GLY A 1 185 ? -12.395 11.886 -8.264 1.00 33.66 185 GLY A CA 1
ATOM 1312 C C . GLY A 1 185 ? -12.761 10.632 -9.079 1.00 33.66 185 GLY A C 1
ATOM 1313 O O . GLY A 1 185 ? -12.949 10.777 -10.282 1.00 33.66 185 GLY A O 1
ATOM 1314 N N . GLY A 1 186 ? -12.919 9.441 -8.496 1.00 30.00 186 GLY A N 1
ATOM 1315 C CA . GLY A 1 186 ? -13.424 8.256 -9.214 1.00 30.00 186 GLY A CA 1
ATOM 1316 C C . GLY A 1 186 ? -14.793 7.808 -8.701 1.00 30.00 186 GLY A C 1
ATOM 1317 O O . GLY A 1 186 ? -14.897 7.328 -7.577 1.00 30.00 186 GLY A O 1
ATOM 1318 N N . GLY A 1 187 ? -15.850 7.968 -9.505 1.00 31.98 187 GLY A N 1
ATOM 1319 C CA . GLY A 1 187 ? -17.245 7.648 -9.168 1.00 31.98 187 GLY A CA 1
ATOM 1320 C C . GLY A 1 187 ? -17.550 6.153 -9.004 1.00 31.98 187 GLY A C 1
ATOM 1321 O O . GLY A 1 187 ? -18.304 5.586 -9.790 1.00 31.98 187 GLY A O 1
ATOM 1322 N N . GLY A 1 188 ? -16.995 5.516 -7.973 1.00 30.44 188 GLY A N 1
ATOM 1323 C CA . GLY A 1 188 ? -17.365 4.170 -7.534 1.00 30.44 188 GLY A CA 1
ATOM 1324 C C . GLY A 1 188 ? -18.584 4.205 -6.611 1.00 30.44 188 GLY A C 1
ATOM 1325 O O . GLY A 1 188 ? -18.647 5.013 -5.686 1.00 30.44 188 GLY A O 1
ATOM 1326 N N . ALA A 1 189 ? -19.574 3.354 -6.891 1.00 33.34 189 ALA A N 1
ATOM 1327 C CA . ALA A 1 189 ? -20.885 3.341 -6.249 1.00 33.34 189 ALA A CA 1
ATOM 1328 C C . ALA A 1 189 ? -20.817 3.368 -4.711 1.00 33.34 189 ALA A C 1
ATOM 1330 O O . ALA A 1 189 ? -20.228 2.505 -4.061 1.00 33.34 189 ALA A O 1
ATOM 1331 N N . ARG A 1 190 ? -21.487 4.377 -4.150 1.00 39.44 190 ARG A N 1
ATOM 1332 C CA . ARG A 1 190 ? -21.683 4.588 -2.719 1.00 39.44 190 ARG A CA 1
ATOM 1333 C C . ARG A 1 190 ? -22.576 3.486 -2.149 1.00 39.44 190 ARG A C 1
ATOM 1335 O O . ARG A 1 190 ? -23.788 3.526 -2.335 1.00 39.44 190 ARG A O 1
ATOM 1342 N N . ALA A 1 191 ? -21.989 2.555 -1.409 1.00 32.94 191 ALA A N 1
ATOM 1343 C CA . ALA A 1 191 ? -22.695 1.865 -0.339 1.00 32.94 191 ALA A CA 1
ATOM 1344 C C . ALA A 1 191 ? -22.329 2.586 0.961 1.00 32.94 191 ALA A C 1
ATOM 1346 O O . ALA A 1 191 ? -21.254 2.372 1.518 1.00 32.94 191 ALA A O 1
ATOM 1347 N N . GLY A 1 192 ? -23.185 3.520 1.379 1.00 30.83 192 GLY A N 1
ATOM 1348 C CA . GLY A 1 192 ? -23.160 3.993 2.758 1.00 30.83 192 GLY A CA 1
ATOM 1349 C C . GLY A 1 192 ? -23.552 2.833 3.668 1.00 30.83 192 GLY A C 1
ATOM 1350 O O . GLY A 1 192 ? -24.494 2.105 3.345 1.00 30.83 192 GLY A O 1
ATOM 1351 N N . LEU A 1 193 ? -22.801 2.648 4.751 1.00 37.84 193 LEU A N 1
ATOM 1352 C CA . LEU A 1 193 ? -23.327 1.990 5.944 1.00 37.84 193 LEU A CA 1
ATOM 1353 C C . LEU A 1 193 ? -24.367 2.908 6.596 1.00 37.84 193 LEU A C 1
ATOM 1355 O O . LEU A 1 193 ? -24.146 4.143 6.567 1.00 37.84 193 LEU A O 1
#

Radius of gyration: 21.21 Å; chains: 1; bounding box: 49×45×53 Å

Secondary structure (DSSP, 8-state):
--SS-SEEE--S-SSEEEEEEHHHHTTS-----S-PPPPP-EEEEE-HHHHHHT---GGG-TT-HHHHHHHHHHHHHHHHHTTPPTTTTTTT-S-------TTSS-SEEESSS-EEETTTTEEE--TTB-S-SS--SSHHHHHHHHHHHHHHHHH-TTS-BS---STTS--EEEPTT-STT---S--------

Foldseek 3Di:
DDPPDQKDAQPPQQWFGMKGWVCVVVPNPPDDPDPDDDDTDMDTDTFPNNLVVLDDDQVPLPPDPSVVVSVLVRVQSVCVSVVHDRCPVVVVDPDDDDGRDPCQFDQWAWLALWWADLVVRDIGAAQRHDNDLQGGRDPVSRVSSVVVRVVCCVPPSNDTGQPDDDDPGIDIDGRAAPTRRRRGDDPDDDDRD

Organism: NCBI:txid33657